Protein AF-0000000078281955 (afdb_homodimer)

Foldseek 3Di:
DPVVFKAKEKEFELPDDPVVRVVQVVVQVVVVCVVPVVQFDCWDADPVRDIHGTGGPHDYFYFYDHQVLQLVLVVVCPDPVNVPKDKDWDWPLNVVDDDVVSSVVSVVVDDSVRIGTRMMMIMDGPVVVCVSPVPTHTDD/DPQVFKAKEKEFELPDDPVVRVVQVVVQVVVVCVVPVVQFDCWDADPVRDIHGTGGPHDYFYFYDHQVLQLVLVVVCPDPVNVPKDKDWDWPLNVVDDDVVSSVVSVVVDDSVRIGTRMMMIMDGPVVVCVSPVPTHTDD

Structure (mmCIF, N/CA/C/O backbone):
data_AF-0000000078281955-model_v1
#
loop_
_entity.id
_entity.type
_entity.pdbx_description
1 polymer 'DUF2000 domain-containing protein'
#
loop_
_atom_site.group_PDB
_atom_site.id
_atom_site.type_symbol
_atom_site.label_atom_id
_atom_site.label_alt_id
_atom_site.label_comp_id
_atom_site.label_asym_id
_atom_site.label_entity_id
_atom_site.label_seq_id
_atom_site.pdbx_PDB_ins_code
_atom_site.Cartn_x
_atom_site.Cartn_y
_atom_site.Cartn_z
_atom_site.occupancy
_atom_site.B_iso_or_equiv
_atom_site.auth_seq_id
_atom_site.auth_comp_id
_atom_site.auth_asym_id
_atom_site.auth_atom_id
_atom_site.pdbx_PDB_model_num
ATOM 1 N N . MET A 1 1 ? -9.258 -2.15 16.891 1 58.22 1 MET A N 1
ATOM 2 C CA . MET A 1 1 ? -10.242 -1.913 15.844 1 58.22 1 MET A CA 1
ATOM 3 C C . MET A 1 1 ? -11.398 -2.898 15.953 1 58.22 1 MET A C 1
ATOM 5 O O . MET A 1 1 ? -11.203 -4.047 16.359 1 58.22 1 MET A O 1
ATOM 9 N N . GLN A 1 2 ? -12.664 -2.369 16.031 1 65.25 2 GLN A N 1
ATOM 10 C CA . GLN A 1 2 ? -13.852 -3.217 15.93 1 65.25 2 GLN A CA 1
ATOM 11 C C . GLN A 1 2 ? -14.297 -3.369 14.477 1 65.25 2 GLN A C 1
ATOM 13 O O . GLN A 1 2 ? -14.75 -2.406 13.859 1 65.25 2 GLN A O 1
ATOM 18 N N . ALA A 1 3 ? -14.031 -4.434 13.828 1 60.41 3 ALA A N 1
ATOM 19 C CA . ALA A 1 3 ? -14.133 -4.727 12.398 1 60.41 3 ALA A CA 1
ATOM 20 C C . ALA A 1 3 ? -15.445 -4.215 11.82 1 60.41 3 ALA A C 1
ATOM 22 O O . ALA A 1 3 ? -15.461 -3.564 10.773 1 60.41 3 ALA A O 1
ATOM 23 N N . GLN A 1 4 ? -16.5 -4.355 12.516 1 72 4 GLN A N 1
ATOM 24 C CA . GLN A 1 4 ? -17.797 -3.996 11.945 1 72 4 GLN A CA 1
ATOM 25 C C . GLN A 1 4 ? -17.984 -2.482 11.945 1 72 4 GLN A C 1
ATOM 27 O O . GLN A 1 4 ? -18.766 -1.953 11.141 1 72 4 GLN A O 1
ATOM 32 N N . ASN A 1 5 ? -17.219 -1.737 12.633 1 88.69 5 ASN A N 1
ATOM 33 C CA . ASN A 1 5 ? -17.469 -0.303 12.742 1 88.69 5 ASN A CA 1
ATOM 34 C C . ASN A 1 5 ? -16.25 0.508 12.312 1 88.69 5 ASN A C 1
ATOM 36 O O . ASN A 1 5 ? -16.188 1.719 12.531 1 88.69 5 ASN A O 1
ATOM 40 N N . ASP A 1 6 ? -15.336 -0.167 11.711 1 95.19 6 ASP A N 1
ATOM 41 C CA . ASP A 1 6 ? -14.133 0.541 11.281 1 95.19 6 ASP A CA 1
ATOM 42 C C . ASP A 1 6 ? -14.086 0.668 9.758 1 95.19 6 ASP A C 1
ATOM 44 O O . ASP A 1 6 ? -14.727 -0.105 9.047 1 95.19 6 ASP A O 1
ATOM 48 N N . LYS A 1 7 ? -13.484 1.688 9.344 1 97.62 7 LYS A N 1
ATOM 49 C CA . LYS A 1 7 ? -13.281 1.971 7.926 1 97.62 7 LYS A CA 1
ATOM 50 C C . LYS A 1 7 ? -11.844 2.402 7.648 1 97.62 7 LYS A C 1
ATOM 52 O O . LYS A 1 7 ? -11.219 3.057 8.484 1 97.62 7 LYS A O 1
ATOM 57 N N . CYS A 1 8 ? -11.312 1.981 6.539 1 98.5 8 CYS A N 1
ATOM 58 C CA . CYS A 1 8 ? -9.992 2.398 6.066 1 98.5 8 CYS A CA 1
ATOM 59 C C . CYS A 1 8 ? -10.086 3.018 4.676 1 98.5 8 CYS A C 1
ATOM 61 O O . CYS A 1 8 ? -10.75 2.471 3.789 1 98.5 8 CYS A O 1
ATOM 63 N N . VAL A 1 9 ? -9.477 4.207 4.449 1 98.88 9 VAL A N 1
ATOM 64 C CA . VAL A 1 9 ? -9.469 4.848 3.141 1 98.88 9 VAL A CA 1
ATOM 65 C C . VAL A 1 9 ? -8.078 5.406 2.844 1 98.88 9 VAL A C 1
ATOM 67 O O . VAL A 1 9 ? -7.305 5.676 3.764 1 98.88 9 VAL A O 1
ATOM 70 N N . MET A 1 10 ? -7.715 5.508 1.612 1 98.94 10 MET A N 1
ATOM 71 C CA . MET A 1 10 ? -6.578 6.305 1.16 1 98.94 10 MET A CA 1
ATOM 72 C C . MET A 1 10 ? -7.035 7.43 0.239 1 98.94 10 MET A C 1
ATOM 74 O O . MET A 1 10 ? -7.844 7.211 -0.665 1 98.94 10 MET A O 1
ATOM 78 N N . VAL A 1 11 ? -6.613 8.609 0.49 1 99 11 VAL A N 1
ATOM 79 C CA . VAL A 1 11 ? -6.844 9.766 -0.367 1 99 11 VAL A CA 1
ATOM 80 C C . VAL A 1 11 ? -5.551 10.148 -1.082 1 99 11 VAL A C 1
ATOM 82 O O . VAL A 1 11 ? -4.539 10.43 -0.437 1 99 11 VAL A O 1
ATOM 85 N N . LEU A 1 12 ? -5.582 10.172 -2.391 1 98.94 12 LEU A N 1
ATOM 86 C CA . LEU A 1 12 ? -4.387 10.445 -3.186 1 98.94 12 LEU A CA 1
ATOM 87 C C . LEU A 1 12 ? -4.559 11.719 -4.008 1 98.94 12 LEU A C 1
ATOM 89 O O . LEU A 1 12 ? -5.656 12.008 -4.488 1 98.94 12 LEU A O 1
ATOM 93 N N . ASP A 1 13 ? -3.438 12.469 -4.148 1 98.88 13 ASP A N 1
ATOM 94 C CA . ASP A 1 13 ? -3.422 13.602 -5.066 1 98.88 13 ASP A CA 1
ATOM 95 C C . ASP A 1 13 ? -3.693 13.148 -6.5 1 98.88 13 ASP A C 1
ATOM 97 O O . ASP A 1 13 ? -2.914 12.383 -7.074 1 98.88 13 ASP A O 1
ATOM 101 N N . LYS A 1 14 ? -4.703 13.641 -7.09 1 98.25 14 LYS A N 1
ATOM 102 C CA . LYS A 1 14 ? -5.199 13.203 -8.391 1 98.25 14 LYS A CA 1
ATOM 103 C C . LYS A 1 14 ? -4.211 13.539 -9.5 1 98.25 14 LYS A C 1
ATOM 105 O O . LYS A 1 14 ? -4.312 13.016 -10.609 1 98.25 14 LYS A O 1
ATOM 110 N N . ASP A 1 15 ? -3.256 14.406 -9.242 1 98.19 15 ASP A N 1
ATOM 111 C CA . ASP A 1 15 ? -2.379 14.914 -10.289 1 98.19 15 ASP A CA 1
ATOM 112 C C . ASP A 1 15 ? -1.021 14.219 -10.266 1 98.19 15 ASP A C 1
ATOM 114 O O . ASP A 1 15 ? -0.133 14.547 -11.055 1 98.19 15 ASP A O 1
ATOM 118 N N . LEU A 1 16 ? -0.846 13.297 -9.375 1 98.38 16 LEU A N 1
ATOM 119 C CA . LEU A 1 16 ? 0.427 12.586 -9.297 1 98.38 16 LEU A CA 1
ATOM 120 C C . LEU A 1 16 ? 0.666 11.75 -10.547 1 98.38 16 LEU A C 1
ATOM 122 O O . LEU A 1 16 ? -0.264 11.141 -11.078 1 98.38 16 LEU A O 1
ATOM 126 N N . PRO A 1 17 ? 2.02 11.742 -10.961 1 97.88 17 PRO A N 1
ATOM 127 C CA . PRO A 1 17 ? 2.332 10.727 -11.969 1 97.88 17 PRO A CA 1
ATOM 128 C C . PRO A 1 17 ? 2.004 9.312 -11.5 1 97.88 17 PRO A C 1
ATOM 130 O O . PRO A 1 17 ? 2.098 9.016 -10.305 1 97.88 17 PRO A O 1
ATOM 133 N N . LEU A 1 18 ? 1.684 8.461 -12.461 1 98.31 18 LEU A N 1
ATOM 134 C CA . LEU A 1 18 ? 1.179 7.113 -12.195 1 98.31 18 LEU A CA 1
ATOM 135 C C . LEU A 1 18 ? 2.102 6.363 -11.242 1 98.31 18 LEU A C 1
ATOM 137 O O . LEU A 1 18 ? 1.641 5.781 -10.258 1 98.31 18 LEU A O 1
ATOM 141 N N . GLY A 1 19 ? 3.381 6.371 -11.5 1 98.25 19 GLY A N 1
ATOM 142 C CA . GLY A 1 19 ? 4.34 5.656 -10.672 1 98.25 19 GLY A CA 1
ATOM 143 C C . GLY A 1 19 ? 4.391 6.168 -9.242 1 98.25 19 GLY A C 1
ATOM 144 O O . GLY A 1 19 ? 4.441 5.375 -8.297 1 98.25 19 GLY A O 1
ATOM 145 N N . ILE A 1 20 ? 4.398 7.496 -9.086 1 98.5 20 ILE A N 1
ATOM 146 C CA . ILE A 1 20 ? 4.445 8.109 -7.762 1 98.5 20 ILE A CA 1
ATOM 147 C C . ILE A 1 20 ? 3.143 7.82 -7.016 1 98.5 20 ILE A C 1
ATOM 149 O O . ILE A 1 20 ? 3.152 7.578 -5.805 1 98.5 20 ILE A O 1
ATOM 153 N N . LEU A 1 21 ? 2.027 7.859 -7.742 1 98.75 21 LEU A N 1
ATOM 154 C CA . LEU A 1 21 ? 0.716 7.574 -7.168 1 98.75 21 LEU A CA 1
ATOM 155 C C . LEU A 1 21 ? 0.662 6.156 -6.613 1 98.75 21 LEU A C 1
ATOM 157 O O . LEU A 1 21 ? 0.257 5.949 -5.469 1 98.75 21 LEU A O 1
ATOM 161 N N . ALA A 1 22 ? 1.096 5.168 -7.344 1 98.81 22 ALA A N 1
ATOM 162 C CA . ALA A 1 22 ? 1.122 3.777 -6.906 1 98.81 22 ALA A CA 1
ATOM 163 C C . ALA A 1 22 ? 2.09 3.586 -5.742 1 98.81 22 ALA A C 1
ATOM 165 O O . ALA A 1 22 ? 1.784 2.871 -4.781 1 98.81 22 ALA A O 1
ATOM 166 N N . ASN A 1 23 ? 3.225 4.211 -5.852 1 98.75 23 ASN A N 1
ATOM 167 C CA . ASN A 1 23 ? 4.215 4.152 -4.781 1 98.75 23 ASN A CA 1
ATOM 168 C C . ASN A 1 23 ? 3.662 4.703 -3.473 1 98.75 23 ASN A C 1
ATOM 170 O O . ASN A 1 23 ? 3.83 4.09 -2.416 1 98.75 23 ASN A O 1
ATOM 174 N N . THR A 1 24 ? 3.018 5.84 -3.574 1 98.88 24 THR A N 1
ATOM 175 C CA . THR A 1 24 ? 2.402 6.473 -2.412 1 98.88 24 THR A CA 1
ATOM 176 C C . THR A 1 24 ? 1.415 5.523 -1.739 1 98.88 24 THR A C 1
ATOM 178 O O . THR A 1 24 ? 1.475 5.316 -0.525 1 98.88 24 THR A O 1
ATOM 181 N N . ALA A 1 25 ? 0.55 4.887 -2.516 1 98.94 25 ALA A N 1
ATOM 182 C CA . ALA A 1 25 ? -0.427 3.939 -1.983 1 98.94 25 ALA A CA 1
ATOM 183 C C . ALA A 1 25 ? 0.266 2.766 -1.297 1 98.94 25 ALA A C 1
ATOM 185 O O . ALA A 1 25 ? -0.105 2.381 -0.186 1 98.94 25 ALA A O 1
ATOM 186 N N . GLY A 1 26 ? 1.247 2.227 -1.941 1 98.94 26 GLY A N 1
ATOM 187 C CA . GLY A 1 26 ? 1.974 1.095 -1.388 1 98.94 26 GLY A CA 1
ATOM 188 C C . GLY A 1 26 ? 2.678 1.418 -0.084 1 98.94 26 GLY A C 1
ATOM 189 O O . GLY A 1 26 ? 2.594 0.654 0.88 1 98.94 26 GLY A O 1
ATOM 190 N N . ILE A 1 27 ? 3.396 2.559 -0.046 1 98.94 27 ILE A N 1
ATOM 191 C CA . ILE A 1 27 ? 4.152 2.971 1.132 1 98.94 27 ILE A CA 1
ATOM 192 C C . ILE A 1 27 ? 3.199 3.201 2.303 1 98.94 27 ILE A C 1
ATOM 194 O O . ILE A 1 27 ? 3.439 2.719 3.412 1 98.94 27 ILE A O 1
ATOM 198 N N . MET A 1 28 ? 2.109 3.91 2.027 1 98.94 28 MET A N 1
ATOM 199 C CA . MET A 1 28 ? 1.131 4.129 3.088 1 98.94 28 MET A CA 1
ATOM 200 C C . MET A 1 28 ? 0.508 2.812 3.537 1 98.94 28 MET A C 1
ATOM 202 O O . MET A 1 28 ? 0.249 2.615 4.727 1 98.94 28 MET A O 1
ATOM 206 N N . GLY A 1 29 ? 0.277 1.927 2.596 1 98.94 29 GLY A N 1
ATOM 207 C CA . GLY A 1 29 ? -0.216 0.604 2.945 1 98.94 29 GLY A CA 1
ATOM 208 C C . GLY A 1 29 ? 0.688 -0.132 3.916 1 98.94 29 GLY A C 1
ATOM 209 O O . GLY A 1 29 ? 0.214 -0.72 4.891 1 98.94 29 GLY A O 1
ATOM 210 N N . ILE A 1 30 ? 1.965 -0.091 3.674 1 98.94 30 ILE A N 1
ATOM 211 C CA . ILE A 1 30 ? 2.93 -0.78 4.523 1 98.94 30 ILE A CA 1
ATOM 212 C C . ILE A 1 30 ? 2.842 -0.237 5.949 1 98.94 30 ILE A C 1
ATOM 214 O O . ILE A 1 30 ? 2.809 -1.006 6.91 1 98.94 30 ILE A O 1
ATOM 218 N N . THR A 1 31 ? 2.82 1.088 6.109 1 98.94 31 THR A N 1
ATOM 219 C CA . THR A 1 31 ? 2.691 1.68 7.434 1 98.94 31 THR A CA 1
ATOM 220 C C . THR A 1 31 ? 1.385 1.247 8.094 1 98.94 31 THR A C 1
ATOM 222 O O . THR A 1 31 ? 1.373 0.862 9.266 1 98.94 31 THR A O 1
ATOM 225 N N . LEU A 1 32 ? 0.255 1.298 7.34 1 98.88 32 LEU A N 1
ATOM 226 C CA . LEU A 1 32 ? -1.03 0.88 7.891 1 98.88 32 LEU A CA 1
ATOM 227 C C . LEU A 1 32 ? -0.982 -0.577 8.336 1 98.88 32 LEU A C 1
ATOM 229 O O . LEU A 1 32 ? -1.474 -0.917 9.414 1 98.88 32 LEU A O 1
ATOM 233 N N . GLY A 1 33 ? -0.38 -1.433 7.555 1 98.81 33 GLY A N 1
ATOM 234 C CA . GLY A 1 33 ? -0.283 -2.844 7.891 1 98.81 33 GLY A CA 1
ATOM 235 C C . GLY A 1 33 ? 0.437 -3.098 9.203 1 98.81 33 GLY A C 1
ATOM 236 O O . GLY A 1 33 ? 0.073 -4.008 9.953 1 98.81 33 GLY A O 1
ATOM 237 N N . LYS A 1 34 ? 1.469 -2.328 9.484 1 98.81 34 LYS A N 1
ATOM 238 C CA . LYS A 1 34 ? 2.172 -2.412 10.758 1 98.81 34 LYS A CA 1
ATOM 239 C C . LYS A 1 34 ? 1.245 -2.07 11.922 1 98.81 34 LYS A C 1
ATOM 241 O O . LYS A 1 34 ? 1.336 -2.672 12.992 1 98.81 34 LYS A O 1
ATOM 246 N N . HIS A 1 35 ? 0.335 -1.151 11.695 1 98.69 35 HIS A N 1
ATOM 247 C CA . HIS A 1 35 ? -0.421 -0.582 12.812 1 98.69 35 HIS A CA 1
ATOM 248 C C . HIS A 1 35 ? -1.776 -1.264 12.961 1 98.69 35 HIS A C 1
ATOM 250 O O . HIS A 1 35 ? -2.41 -1.166 14.016 1 98.69 35 HIS A O 1
ATOM 256 N N . ILE A 1 36 ? -2.229 -1.932 11.914 1 97.94 36 ILE A N 1
ATOM 257 C CA . ILE A 1 36 ? -3.502 -2.637 12 1 97.94 36 ILE A CA 1
ATOM 258 C C . ILE A 1 36 ? -3.338 -4.066 11.492 1 97.94 36 ILE A C 1
ATOM 260 O O . ILE A 1 36 ? -4.098 -4.516 10.633 1 97.94 36 ILE A O 1
ATOM 264 N N . PRO A 1 37 ? -2.383 -4.809 12.07 1 98.19 37 PRO A N 1
ATOM 265 C CA . PRO A 1 37 ? -2.096 -6.152 11.555 1 98.19 37 PRO A CA 1
ATOM 266 C C . PRO A 1 37 ? -3.27 -7.113 11.727 1 98.19 37 PRO A C 1
ATOM 268 O O . PRO A 1 37 ? -3.41 -8.062 10.953 1 98.19 37 PRO A O 1
ATOM 271 N N . GLU A 1 38 ? -4.098 -6.848 12.664 1 97.25 38 GLU A N 1
ATOM 272 C CA . GLU A 1 38 ? -5.215 -7.738 12.969 1 97.25 38 GLU A CA 1
ATOM 273 C C . GLU A 1 38 ? -6.285 -7.676 11.883 1 97.25 38 GLU A C 1
ATOM 275 O O . GLU A 1 38 ? -7.16 -8.539 11.812 1 97.25 38 GLU A O 1
ATOM 280 N N . THR A 1 39 ? -6.219 -6.688 11.07 1 97.12 39 THR A N 1
ATOM 281 C CA . THR A 1 39 ? -7.215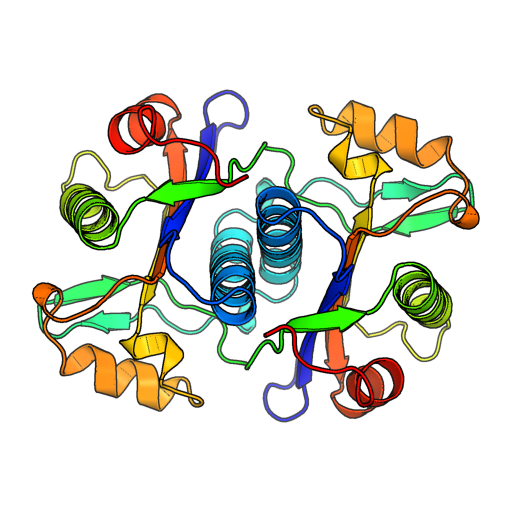 -6.535 10.016 1 97.12 39 THR A CA 1
ATOM 282 C C . THR A 1 39 ? -6.848 -7.383 8.805 1 97.12 39 THR A C 1
ATOM 284 O O . THR A 1 39 ? -7.656 -7.539 7.887 1 97.12 39 THR A O 1
ATOM 287 N N . VAL A 1 40 ? -5.656 -7.906 8.727 1 98.38 40 VAL A N 1
ATOM 288 C CA . VAL A 1 40 ? -5.246 -8.797 7.645 1 98.38 40 VAL A CA 1
ATOM 289 C C . VAL A 1 40 ? -5.742 -10.211 7.93 1 98.38 40 VAL A C 1
ATOM 291 O O . VAL A 1 40 ? -5.441 -10.781 8.984 1 98.38 40 VAL A O 1
ATOM 294 N N . GLY A 1 41 ? -6.492 -10.734 7.055 1 98.31 41 GLY A N 1
ATOM 295 C CA . GLY A 1 41 ? -7.133 -12.023 7.258 1 98.31 41 GLY A CA 1
ATOM 296 C C . GLY A 1 41 ? -6.164 -13.188 7.191 1 98.31 41 GLY A C 1
ATOM 297 O O . GLY A 1 41 ? -4.957 -12.992 7.035 1 98.31 41 GLY A O 1
ATOM 298 N N . ALA A 1 42 ? -6.668 -14.383 7.375 1 98.25 42 ALA A N 1
ATOM 299 C CA . ALA A 1 42 ? -5.883 -15.609 7.32 1 98.25 42 ALA A CA 1
ATOM 300 C C . ALA A 1 42 ? -5.328 -15.844 5.918 1 98.25 42 ALA A C 1
ATOM 302 O O . ALA A 1 42 ? -5.875 -15.336 4.938 1 98.25 42 ALA A O 1
ATOM 303 N N . ASP A 1 43 ? -4.246 -16.578 5.828 1 98.75 43 ASP A N 1
ATOM 304 C CA . ASP A 1 43 ? -3.76 -17.031 4.527 1 98.75 43 ASP A CA 1
ATOM 305 C C . ASP A 1 43 ? -4.805 -17.891 3.82 1 98.75 43 ASP A C 1
ATOM 307 O O . ASP A 1 43 ? -5.629 -18.547 4.473 1 98.75 43 ASP A O 1
ATOM 311 N N . VAL A 1 44 ? -4.727 -17.859 2.498 1 98.62 44 VAL A N 1
ATOM 312 C CA . VAL A 1 44 ? -5.766 -18.484 1.686 1 98.62 44 VAL A CA 1
ATOM 313 C C . VAL A 1 44 ? -5.148 -19.562 0.794 1 98.62 44 VAL A C 1
ATOM 315 O O . VAL A 1 44 ? -4.082 -19.359 0.212 1 98.62 44 VAL A O 1
ATOM 318 N N . LEU A 1 45 ? -5.781 -20.688 0.659 1 98.56 45 LEU A N 1
ATOM 319 C CA . LEU A 1 45 ? -5.379 -21.766 -0.248 1 98.56 45 LEU A CA 1
ATOM 320 C C . LEU A 1 45 ? -6.27 -21.781 -1.487 1 98.56 45 LEU A C 1
ATOM 3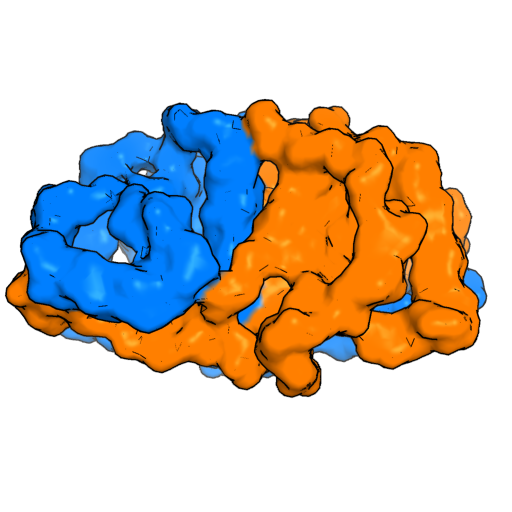22 O O . LEU A 1 45 ? -7.496 -21.75 -1.378 1 98.56 45 LEU A O 1
ATOM 326 N N . ASP A 1 46 ? -5.594 -21.797 -2.656 1 98.56 46 ASP A N 1
ATOM 327 C CA . ASP A 1 46 ? -6.406 -21.938 -3.861 1 98.56 46 ASP A CA 1
ATOM 328 C C . ASP A 1 46 ? -6.684 -23.406 -4.18 1 98.56 46 ASP A C 1
ATOM 330 O O . ASP A 1 46 ? -6.281 -24.297 -3.428 1 98.56 46 ASP A O 1
ATOM 334 N N . LYS A 1 47 ? -7.438 -23.625 -5.238 1 98.62 47 LYS A N 1
ATOM 335 C CA . LYS A 1 47 ? -7.848 -24.969 -5.594 1 98.62 47 LYS A CA 1
ATOM 336 C C . LYS A 1 47 ? -6.637 -25.859 -5.898 1 98.62 47 LYS A C 1
ATOM 338 O O . LYS A 1 47 ? -6.699 -27.078 -5.754 1 98.62 47 LYS A O 1
ATOM 343 N N . SER A 1 48 ? -5.543 -25.281 -6.383 1 98.44 48 SER A N 1
ATOM 344 C CA . SER A 1 48 ? -4.328 -26.016 -6.746 1 98.44 48 SER A CA 1
ATOM 345 C C . SER A 1 48 ? -3.463 -26.297 -5.523 1 98.44 48 SER A C 1
ATOM 347 O O . SER A 1 48 ? -2.363 -26.844 -5.648 1 98.44 48 SER A O 1
ATOM 349 N N . GLY A 1 49 ? -3.881 -25.828 -4.332 1 98 49 GLY A N 1
ATOM 350 C CA . GLY A 1 49 ? -3.127 -26.047 -3.105 1 98 49 GLY A CA 1
ATOM 351 C C . GLY A 1 49 ? -2.035 -25.016 -2.889 1 98 49 GLY A C 1
ATOM 352 O O . GLY A 1 49 ? -1.151 -25.203 -2.051 1 98 49 GLY A O 1
ATOM 353 N N . LYS A 1 50 ? -2.021 -24.016 -3.695 1 98 50 LYS A N 1
ATOM 354 C CA . LYS A 1 50 ? -1.067 -22.922 -3.504 1 98 50 LYS A CA 1
ATOM 355 C C . LYS A 1 50 ? -1.557 -21.953 -2.441 1 98 50 LYS A C 1
ATOM 357 O O . LYS A 1 50 ? -2.746 -21.625 -2.387 1 98 50 LYS A O 1
ATOM 362 N N . GLU A 1 51 ? -0.648 -21.5 -1.628 1 98.06 51 GLU A N 1
ATOM 363 C CA . GLU A 1 51 ? -0.972 -20.594 -0.525 1 98.06 51 GLU A CA 1
ATOM 364 C C . GLU A 1 51 ? -0.78 -19.141 -0.93 1 98.06 51 GLU A C 1
ATOM 366 O O . GLU A 1 51 ? 0.196 -18.797 -1.602 1 98.06 51 GLU A O 1
ATOM 371 N N . HIS A 1 52 ? -1.651 -18.281 -0.56 1 98.69 52 HIS A N 1
ATOM 372 C CA . HIS A 1 52 ? -1.626 -16.828 -0.718 1 98.69 52 HIS A CA 1
ATOM 373 C C . HIS A 1 52 ? -1.707 -16.125 0.633 1 98.69 52 HIS A C 1
ATOM 375 O O . HIS A 1 52 ? -2.609 -16.406 1.428 1 98.69 52 HIS A O 1
ATOM 381 N N . LEU A 1 53 ? -0.767 -15.25 0.934 1 98.81 53 LEU A N 1
ATOM 382 C CA . LEU A 1 53 ? -0.829 -14.5 2.188 1 98.81 53 LEU A CA 1
ATOM 383 C C . LEU A 1 53 ? -2.15 -13.758 2.311 1 98.81 53 LEU A C 1
ATOM 385 O O . LEU A 1 53 ? -2.688 -13.266 1.314 1 98.81 53 LEU A O 1
ATOM 389 N N . GLY A 1 54 ? -2.617 -13.641 3.537 1 98.81 54 GLY A N 1
ATOM 390 C CA . GLY A 1 54 ? -3.84 -12.898 3.781 1 98.81 54 GLY A CA 1
ATOM 391 C C . GLY A 1 54 ? -3.742 -11.438 3.367 1 98.81 54 GLY A C 1
ATOM 392 O O . GLY A 1 54 ? -2.652 -10.859 3.363 1 98.81 54 GLY A O 1
ATOM 393 N N . ILE A 1 55 ? -4.84 -10.867 3.035 1 98.75 55 ILE A N 1
ATOM 394 C CA . ILE A 1 55 ? -4.953 -9.438 2.756 1 98.75 55 ILE A CA 1
ATOM 395 C C . ILE A 1 55 ? -5.992 -8.812 3.686 1 98.75 55 ILE A C 1
ATOM 397 O O . ILE A 1 55 ? -6.633 -9.516 4.469 1 98.75 55 ILE A O 1
ATOM 401 N N . ILE A 1 56 ? -6.098 -7.543 3.635 1 98.31 56 ILE A N 1
ATOM 402 C CA . ILE A 1 56 ? -6.977 -6.797 4.531 1 98.31 56 ILE A CA 1
ATOM 403 C C . ILE A 1 56 ? -8.422 -7.254 4.336 1 98.31 56 ILE A C 1
ATOM 405 O O . ILE A 1 56 ? -8.867 -7.457 3.203 1 98.31 56 ILE A O 1
ATOM 409 N N . GLU A 1 57 ? -9.102 -7.371 5.438 1 97.5 57 GLU A N 1
ATOM 410 C CA . GLU A 1 57 ? -10.484 -7.844 5.43 1 97.5 57 GLU A CA 1
ATOM 411 C C . GLU A 1 57 ? -11.453 -6.715 5.098 1 97.5 57 GLU A C 1
ATOM 413 O O . GLU A 1 57 ? -12.562 -6.965 4.617 1 97.5 57 GLU A O 1
ATOM 418 N N . LEU A 1 58 ? -11.008 -5.523 5.34 1 95.12 58 LEU A N 1
ATOM 419 C CA . LEU A 1 58 ? -11.859 -4.363 5.105 1 95.12 58 LEU A CA 1
ATOM 420 C C . LEU A 1 58 ? -11.633 -3.791 3.711 1 95.12 58 LEU A C 1
ATOM 422 O O . LEU A 1 58 ? -10.492 -3.74 3.234 1 95.12 58 LEU A O 1
ATOM 426 N N . PRO A 1 59 ? -12.75 -3.316 3.127 1 96.25 59 PRO A N 1
ATOM 427 C CA . PRO A 1 59 ? -12.508 -2.535 1.91 1 96.25 59 PRO A CA 1
ATOM 428 C C . PRO A 1 59 ? -11.633 -1.312 2.156 1 96.25 59 PRO A C 1
ATOM 430 O O . PRO A 1 59 ? -11.688 -0.714 3.234 1 96.25 59 PRO A O 1
ATOM 433 N N . VAL A 1 60 ? -10.781 -0.958 1.184 1 98.06 60 VAL A N 1
ATOM 434 C CA . VAL A 1 60 ? -9.953 0.237 1.26 1 98.06 60 VAL A CA 1
ATOM 435 C C . VAL A 1 60 ? -10.203 1.124 0.044 1 98.06 60 VAL A C 1
ATOM 437 O O . VAL A 1 60 ? -9.422 1.125 -0.908 1 98.06 60 VAL A O 1
ATOM 440 N N . PRO A 1 61 ? -11.289 1.891 0.071 1 98.38 61 PRO A N 1
ATOM 441 C CA . PRO A 1 61 ? -11.5 2.803 -1.054 1 98.38 61 PRO A CA 1
ATOM 442 C C . PRO A 1 61 ? -10.312 3.725 -1.302 1 98.38 61 PRO A C 1
ATOM 444 O O . PRO A 1 61 ? -9.703 4.227 -0.351 1 98.38 61 PRO A O 1
ATOM 447 N N . ILE A 1 62 ? -9.938 3.85 -2.584 1 98.94 62 ILE A N 1
ATOM 448 C CA . ILE A 1 62 ? -8.953 4.836 -3.012 1 98.94 62 ILE A CA 1
ATOM 449 C C . ILE A 1 62 ? -9.664 6.07 -3.561 1 98.94 62 ILE A C 1
ATOM 451 O O . ILE A 1 62 ? -10.266 6.023 -4.637 1 98.94 62 ILE A O 1
ATOM 455 N N . LEU A 1 63 ? -9.555 7.129 -2.805 1 98.94 63 LEU A N 1
ATOM 456 C CA . LEU A 1 63 ? -10.211 8.383 -3.15 1 98.94 63 LEU A CA 1
ATOM 457 C C . LEU A 1 63 ? -9.219 9.375 -3.748 1 98.94 63 LEU A C 1
ATOM 459 O O . LEU A 1 63 ? -8.008 9.227 -3.562 1 98.94 63 LEU A O 1
ATOM 463 N N . LYS A 1 64 ? -9.695 10.305 -4.527 1 98.88 64 LYS A N 1
ATOM 464 C CA . LYS A 1 64 ? -8.828 11.328 -5.102 1 98.88 64 LYS A CA 1
ATOM 465 C C . LYS A 1 64 ? -9.227 12.719 -4.629 1 98.88 64 LYS A C 1
ATOM 467 O O . LYS A 1 64 ? -10.414 12.984 -4.391 1 98.88 64 LYS A O 1
ATOM 472 N N . ALA A 1 65 ? -8.359 13.547 -4.488 1 98.88 65 ALA A N 1
ATOM 473 C CA . ALA A 1 65 ? -8.516 14.961 -4.184 1 98.88 65 ALA A CA 1
ATOM 474 C C . ALA A 1 65 ? -7.344 15.773 -4.727 1 98.88 65 ALA A C 1
ATOM 476 O O . ALA A 1 65 ? -6.352 15.211 -5.195 1 98.88 65 ALA A O 1
ATOM 477 N N . ASP A 1 66 ? -7.457 17.094 -4.801 1 98.5 66 ASP A N 1
ATOM 478 C CA . ASP A 1 66 ? -6.297 17.922 -5.125 1 98.5 66 ASP A CA 1
ATOM 479 C C . ASP A 1 66 ? -5.445 18.188 -3.887 1 98.5 66 ASP A C 1
ATOM 481 O O . ASP A 1 66 ? -5.828 17.812 -2.773 1 98.5 66 ASP A O 1
ATOM 485 N N . ARG A 1 67 ? -4.344 18.797 -4.086 1 98 67 ARG A N 1
ATOM 486 C CA . ARG A 1 67 ? -3.365 19.016 -3.025 1 98 67 ARG A CA 1
ATOM 487 C C . ARG A 1 67 ? -3.951 19.859 -1.897 1 98 67 ARG A C 1
ATOM 489 O O . ARG A 1 67 ? -3.668 19.609 -0.723 1 98 67 ARG A O 1
ATOM 496 N N . GLU A 1 68 ? -4.699 20.859 -2.225 1 98.19 68 GLU A N 1
ATOM 497 C CA . GLU A 1 68 ? -5.289 21.75 -1.227 1 98.19 68 GLU A CA 1
ATOM 498 C C . GLU A 1 68 ? -6.246 20.984 -0.313 1 98.19 68 GLU A C 1
ATOM 500 O O . GLU A 1 68 ? -6.223 21.172 0.906 1 98.19 68 GLU A O 1
ATOM 505 N N . LYS A 1 69 ? -7.078 20.203 -0.923 1 98.75 69 LYS A N 1
ATOM 506 C CA . LYS A 1 69 ? -8.047 19.422 -0.15 1 98.75 69 LYS A CA 1
ATOM 507 C C . LYS A 1 69 ? -7.344 18.422 0.75 1 98.75 69 LYS A C 1
ATOM 509 O O . LYS A 1 69 ? -7.758 18.203 1.891 1 98.75 69 LYS A O 1
ATOM 514 N N . ILE A 1 70 ? -6.309 17.703 0.3 1 98.88 70 ILE A N 1
ATOM 515 C CA . ILE A 1 70 ? -5.559 16.75 1.117 1 98.88 70 ILE A CA 1
ATOM 516 C C . ILE A 1 70 ? -4.945 17.484 2.314 1 98.88 70 ILE A C 1
ATOM 518 O O . ILE A 1 70 ? -4.984 16.969 3.439 1 98.88 70 ILE A O 1
ATOM 522 N N . ARG A 1 71 ? -4.398 18.672 2.092 1 98.38 71 ARG A N 1
ATOM 523 C CA . ARG A 1 71 ? -3.846 19.469 3.182 1 98.38 71 ARG A CA 1
ATOM 524 C C . ARG A 1 71 ? -4.918 19.812 4.211 1 98.38 71 ARG A C 1
ATOM 526 O O . ARG A 1 71 ? -4.68 19.719 5.418 1 98.38 71 ARG A O 1
ATOM 533 N N . GLU A 1 72 ? -6.027 20.203 3.732 1 98.5 72 GLU A N 1
ATOM 534 C CA . GLU A 1 72 ? -7.141 20.516 4.621 1 98.5 72 GLU A CA 1
ATOM 535 C C . GLU A 1 72 ? -7.504 19.328 5.504 1 98.5 72 GLU A C 1
ATOM 537 O O . GLU A 1 72 ? -7.719 19.484 6.707 1 98.5 72 GLU A O 1
ATOM 542 N N . ILE A 1 73 ? -7.625 18.188 4.898 1 98.81 73 ILE A N 1
ATOM 543 C CA . ILE A 1 73 ? -7.949 16.969 5.633 1 98.81 73 ILE A CA 1
ATOM 544 C C . ILE A 1 73 ? -6.875 16.688 6.684 1 98.81 73 ILE A C 1
ATOM 546 O O . ILE A 1 73 ? -7.191 16.406 7.84 1 98.81 73 ILE A O 1
ATOM 550 N N . ARG A 1 74 ? -5.578 16.781 6.266 1 98.56 74 ARG A N 1
ATOM 551 C CA . ARG A 1 74 ? -4.492 16.516 7.207 1 98.56 74 ARG A CA 1
ATOM 552 C C . ARG A 1 74 ? -4.543 17.484 8.383 1 98.56 74 ARG A C 1
ATOM 554 O O . ARG A 1 74 ? -4.32 17.078 9.531 1 98.56 74 ARG A O 1
ATOM 561 N N . GLU A 1 75 ? -4.812 18.734 8.164 1 97.19 75 GLU A N 1
ATOM 562 C CA . GLU A 1 75 ? -4.934 19.734 9.227 1 97.19 75 GLU A CA 1
ATOM 563 C C . GLU A 1 75 ? -6.039 19.359 10.211 1 97.19 75 GLU A C 1
ATOM 565 O O . GLU A 1 75 ? -5.855 19.453 11.422 1 97.19 75 GLU A O 1
ATOM 570 N N . GLN A 1 76 ? -7.145 18.922 9.672 1 98.19 76 GLN A N 1
ATOM 571 C CA . GLN A 1 76 ? -8.25 18.5 10.523 1 98.19 76 GLN A CA 1
ATOM 572 C C . GLN A 1 76 ? -7.859 17.312 11.391 1 98.19 76 GLN A C 1
ATOM 574 O O . GLN A 1 76 ? -8.281 17.203 12.547 1 98.19 76 GLN A O 1
ATOM 579 N N . LEU A 1 77 ? -7.047 16.453 10.891 1 98.62 77 LEU A N 1
ATOM 580 C CA . LEU A 1 77 ? -6.699 15.188 11.539 1 98.62 77 LEU A CA 1
ATOM 581 C C . LEU A 1 77 ? -5.82 15.43 12.758 1 98.62 77 LEU A C 1
ATOM 583 O O . LEU A 1 77 ? -5.641 14.531 13.586 1 98.62 77 LEU A O 1
ATOM 587 N N . PHE A 1 78 ? -5.238 16.688 12.906 1 97.06 78 PHE A N 1
ATOM 588 C CA . PHE A 1 78 ? -4.457 17.016 14.094 1 97.06 78 PHE A CA 1
ATOM 589 C C . PHE A 1 78 ? -5.371 17.391 15.258 1 97.06 78 PHE A C 1
ATOM 591 O O . PHE A 1 78 ? -4.918 17.5 16.391 1 97.06 78 PHE A O 1
ATOM 598 N N . GLN A 1 79 ? -6.656 17.562 15.008 1 97.69 79 GLN A N 1
ATOM 599 C CA . GLN A 1 79 ? -7.594 17.953 16.047 1 97.69 79 GLN A CA 1
ATOM 600 C C . GLN A 1 79 ? -7.875 16.797 17 1 97.69 79 GLN A C 1
ATOM 602 O O . GLN A 1 79 ? -7.895 15.633 16.578 1 97.69 79 GLN A O 1
ATOM 607 N N . PRO A 1 80 ? -8.258 17.062 18.219 1 97.69 80 PRO A N 1
ATOM 608 C CA . PRO A 1 80 ? -8.453 16.031 19.25 1 97.69 80 PRO A CA 1
ATOM 609 C C . PRO A 1 80 ? -9.555 15.047 18.891 1 97.69 80 PRO A C 1
ATOM 611 O O . PRO A 1 80 ? -9.469 13.867 19.25 1 97.69 80 PRO A O 1
ATOM 614 N N . GLU A 1 81 ? -10.547 15.516 18.203 1 97.62 81 GLU A N 1
ATOM 615 C CA . GLU A 1 81 ? -11.688 14.672 17.859 1 97.62 81 GLU A CA 1
ATOM 616 C C . GLU A 1 81 ? -11.25 13.477 17 1 97.62 81 GLU A C 1
ATOM 618 O O . GLU A 1 81 ? -11.906 12.438 17 1 97.62 81 GLU A O 1
ATOM 623 N N . PHE A 1 82 ? -10.125 13.594 16.359 1 98.25 82 PHE A N 1
ATOM 624 C CA . PHE A 1 82 ? -9.68 12.555 15.445 1 98.25 82 PHE A CA 1
ATOM 625 C C . PHE A 1 82 ? -8.477 11.812 16 1 98.25 82 PHE A C 1
ATOM 627 O O . PHE A 1 82 ? -7.812 11.062 15.289 1 98.25 82 PHE A O 1
ATOM 634 N N . ALA A 1 83 ? -8.164 11.93 17.281 1 97.19 83 ALA A N 1
ATOM 635 C CA . ALA A 1 83 ? -6.938 11.445 17.906 1 97.19 83 ALA A CA 1
ATOM 636 C C . ALA A 1 83 ? -6.875 9.922 17.891 1 97.19 83 ALA A C 1
ATOM 638 O O . ALA A 1 83 ? -5.789 9.336 17.906 1 97.19 83 ALA A O 1
ATOM 639 N N . ASP A 1 84 ? -8.031 9.258 17.781 1 97.12 84 ASP A N 1
ATOM 640 C CA . ASP A 1 84 ? -8.062 7.801 17.859 1 97.12 84 ASP A CA 1
ATOM 641 C C . ASP A 1 84 ? -7.895 7.172 16.484 1 97.12 84 ASP A C 1
ATOM 643 O O . ASP A 1 84 ? -7.773 5.949 16.359 1 97.12 84 ASP A O 1
ATOM 647 N N . LEU A 1 85 ? -7.906 7.961 15.43 1 98.5 85 LEU A N 1
ATOM 648 C CA . LEU A 1 85 ? -7.699 7.441 14.078 1 98.5 85 LEU A CA 1
ATOM 649 C C . LEU A 1 85 ? -6.227 7.133 13.836 1 98.5 85 LEU A C 1
ATOM 651 O O . LEU A 1 85 ? -5.348 7.832 14.344 1 98.5 85 LEU A O 1
ATOM 655 N N . ILE A 1 86 ? -5.977 6.082 13.125 1 98.75 86 ILE A N 1
ATOM 656 C CA . ILE A 1 86 ? -4.645 5.824 12.586 1 98.75 86 ILE A CA 1
ATOM 657 C C . ILE A 1 86 ? -4.457 6.594 11.281 1 98.75 86 ILE A C 1
ATOM 659 O O . ILE A 1 86 ? -5.227 6.418 10.336 1 98.75 86 ILE A O 1
ATOM 663 N N . VAL A 1 87 ? -3.461 7.461 11.281 1 98.88 87 VAL A N 1
ATOM 664 C CA . VAL A 1 87 ? -3.25 8.344 10.141 1 98.88 87 VAL A CA 1
ATOM 665 C C . VAL A 1 87 ? -1.824 8.18 9.617 1 98.88 87 VAL A C 1
ATOM 667 O O . VAL A 1 87 ? -0.861 8.289 10.375 1 98.88 87 VAL A O 1
ATOM 670 N N . VAL A 1 88 ? -1.676 7.91 8.352 1 98.94 88 VAL A N 1
ATOM 671 C CA . VAL A 1 88 ? -0.377 7.91 7.688 1 98.94 88 VAL A CA 1
ATOM 672 C C . VAL A 1 88 ? -0.403 8.875 6.504 1 98.94 88 VAL A C 1
ATOM 674 O O . VAL A 1 88 ? -1.401 8.961 5.785 1 98.94 88 VAL A O 1
ATOM 677 N N . ASP A 1 89 ? 0.574 9.656 6.379 1 98.88 89 ASP A N 1
ATOM 678 C CA . ASP A 1 89 ? 0.71 10.547 5.23 1 98.88 89 ASP A CA 1
ATOM 679 C C . ASP A 1 89 ? 2.043 10.328 4.52 1 98.88 89 ASP A C 1
ATOM 681 O O . ASP A 1 89 ? 2.982 9.781 5.102 1 98.88 89 ASP A O 1
ATOM 685 N N . PHE A 1 90 ? 2.109 10.609 3.297 1 98.88 90 PHE A N 1
ATOM 686 C CA . PHE A 1 90 ? 3.307 10.633 2.465 1 98.88 90 PHE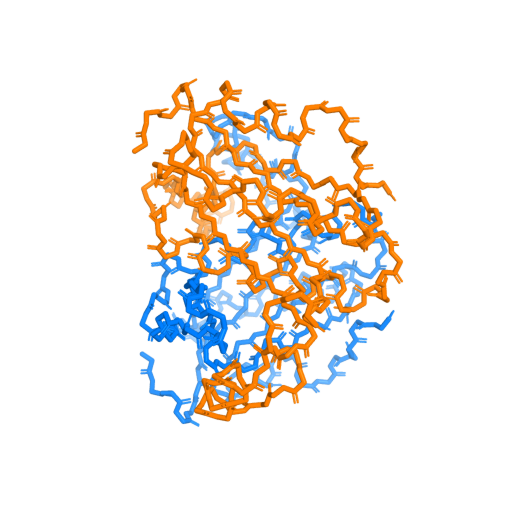 A CA 1
ATOM 687 C C . PHE A 1 90 ? 3.416 11.953 1.712 1 98.88 90 PHE A C 1
ATOM 689 O O . PHE A 1 90 ? 2.461 12.383 1.065 1 98.88 90 PHE A O 1
ATOM 696 N N . SER A 1 91 ? 4.539 12.594 1.877 1 98.75 91 SER A N 1
ATOM 697 C CA . SER A 1 91 ? 4.707 13.938 1.34 1 98.75 91 SER A CA 1
ATOM 698 C C . SER A 1 91 ? 5.93 14.016 0.432 1 98.75 91 SER A C 1
ATOM 700 O O . SER A 1 91 ? 6.715 13.07 0.348 1 98.75 91 SER A O 1
ATOM 702 N N . ASP A 1 92 ? 6.062 15.203 -0.243 1 98.5 92 ASP A N 1
ATOM 703 C CA . ASP A 1 92 ? 7.211 15.492 -1.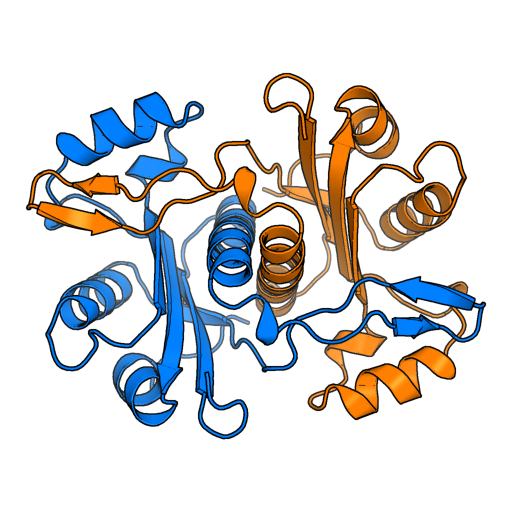098 1 98.5 92 ASP A CA 1
ATOM 704 C C . ASP A 1 92 ? 8.516 15.406 -0.31 1 98.5 92 ASP A C 1
ATOM 706 O O . ASP A 1 92 ? 9.555 15.023 -0.856 1 98.5 92 ASP A O 1
ATOM 710 N N . VAL A 1 93 ? 8.516 15.695 1.026 1 98.44 93 VAL A N 1
ATOM 711 C CA . VAL A 1 93 ? 9.703 15.648 1.875 1 98.44 93 VAL A CA 1
ATOM 712 C C . VAL A 1 93 ? 10.211 14.211 1.978 1 98.44 93 VAL A C 1
ATOM 714 O O . VAL A 1 93 ? 11.391 13.945 1.747 1 98.44 93 VAL A O 1
ATOM 717 N N . ALA A 1 94 ? 9.328 13.242 2.324 1 97.69 94 ALA A N 1
ATOM 718 C CA . ALA A 1 94 ? 9.688 11.828 2.406 1 97.69 94 ALA A CA 1
ATOM 719 C C . ALA A 1 94 ? 10.109 11.289 1.043 1 97.69 94 ALA A C 1
ATOM 721 O O . ALA A 1 94 ? 11.133 10.609 0.93 1 97.69 94 ALA A O 1
ATOM 722 N N . GLN A 1 95 ? 9.398 11.609 0.001 1 97 95 GLN A N 1
ATOM 723 C CA . GLN A 1 95 ? 9.609 11.102 -1.351 1 97 95 GLN A CA 1
ATOM 724 C C . GLN A 1 95 ? 10.984 11.516 -1.879 1 97 95 GLN A C 1
ATOM 726 O O . GLN A 1 95 ? 11.602 10.781 -2.652 1 97 95 GLN A O 1
ATOM 731 N N . SER A 1 96 ? 11.438 12.625 -1.492 1 95.81 96 SER A N 1
ATOM 732 C CA . SER A 1 96 ? 12.68 13.164 -2.037 1 95.81 96 SER A CA 1
ATOM 733 C C . SER A 1 96 ? 13.898 12.578 -1.332 1 95.81 96 SER A C 1
ATOM 735 O O . SER A 1 96 ? 15.031 12.93 -1.648 1 95.81 96 SER A O 1
ATOM 737 N N . CYS A 1 97 ? 13.719 11.695 -0.389 1 94.56 97 CYS A N 1
ATOM 738 C CA . CYS A 1 97 ? 14.812 11.117 0.388 1 94.56 97 CYS A CA 1
ATOM 739 C C . CYS A 1 97 ? 14.961 9.633 0.102 1 94.56 97 CYS A C 1
ATOM 741 O O . CYS A 1 97 ? 13.969 8.906 0.034 1 94.56 97 CYS A O 1
ATOM 743 N N . ASN A 1 98 ? 16.188 9.156 0.089 1 88.12 98 ASN A N 1
ATOM 744 C CA . ASN A 1 98 ? 16.484 7.746 -0.139 1 88.12 98 ASN A CA 1
ATOM 745 C C . ASN A 1 98 ? 16.906 7.043 1.146 1 88.12 98 ASN A C 1
ATOM 747 O O . ASN A 1 98 ? 16.906 5.816 1.218 1 88.12 98 ASN A O 1
ATOM 751 N N . VAL A 1 99 ? 17.391 7.836 2.037 1 94.75 99 VAL A N 1
ATOM 752 C CA . VAL A 1 99 ? 17.844 7.352 3.34 1 94.75 99 VAL A CA 1
ATOM 753 C C . VAL A 1 99 ? 16.906 7.871 4.43 1 94.75 99 VAL A C 1
ATOM 755 O O . VAL A 1 99 ? 16.625 9.07 4.496 1 94.75 99 VAL A O 1
ATOM 758 N N . TYR A 1 100 ? 16.5 6.996 5.301 1 97.31 100 TYR A N 1
ATOM 759 C CA . TYR A 1 100 ? 15.461 7.348 6.273 1 97.31 100 TYR A CA 1
ATOM 760 C C . TYR A 1 100 ? 15.953 8.438 7.223 1 97.31 100 TYR A C 1
ATOM 762 O O . TYR A 1 100 ? 15.195 9.336 7.594 1 97.31 100 TYR A O 1
ATOM 770 N N . GLU A 1 101 ? 17.219 8.359 7.602 1 97.5 101 GLU A N 1
ATOM 771 C CA . GLU A 1 101 ? 17.781 9.375 8.484 1 97.5 101 GLU A CA 1
ATOM 772 C C . GLU A 1 101 ? 17.734 10.758 7.844 1 97.5 101 GLU A C 1
ATOM 774 O O . GLU A 1 101 ? 17.531 11.766 8.531 1 97.5 101 GLU A O 1
ATOM 779 N N . GLU A 1 102 ? 17.969 10.766 6.535 1 97.81 102 GLU A N 1
ATOM 780 C CA . GLU A 1 102 ? 17.859 12.031 5.816 1 97.81 102 GLU A CA 1
ATOM 781 C C . GLU A 1 102 ? 16.422 12.562 5.867 1 97.81 102 GLU A C 1
ATOM 783 O O . GLU A 1 102 ? 16.203 13.773 5.988 1 97.81 102 GLU A O 1
ATOM 788 N N . TYR A 1 103 ? 15.445 11.703 5.742 1 98.31 103 TYR A N 1
ATOM 789 C CA . TYR A 1 103 ? 14.047 12.078 5.844 1 98.31 103 TYR A CA 1
ATOM 790 C C . TYR A 1 103 ? 13.742 12.703 7.203 1 98.31 103 TYR A C 1
ATOM 792 O O . TYR A 1 103 ? 13.133 13.773 7.281 1 98.31 103 TYR A O 1
ATOM 800 N N . ILE A 1 104 ? 14.164 12.102 8.305 1 98.5 104 ILE A N 1
ATOM 801 C CA . ILE A 1 104 ? 13.945 12.594 9.656 1 98.5 104 ILE A CA 1
ATOM 802 C C . ILE A 1 104 ? 14.516 14 9.789 1 98.5 104 ILE A C 1
ATOM 804 O O . ILE A 1 104 ? 13.836 14.914 10.266 1 98.5 104 ILE A O 1
ATOM 808 N N . LYS A 1 105 ? 15.734 14.188 9.328 1 98.38 105 LYS A N 1
ATOM 809 C CA . LYS A 1 105 ? 16.422 15.469 9.461 1 98.38 105 LYS A CA 1
ATOM 810 C C . LYS A 1 105 ? 15.742 16.547 8.617 1 98.38 105 LYS A C 1
ATOM 812 O O . LYS A 1 105 ? 15.555 17.672 9.07 1 98.38 105 LYS A O 1
ATOM 817 N N . LYS A 1 106 ? 15.453 16.156 7.387 1 98.56 106 LYS A N 1
ATOM 818 C CA . LYS A 1 106 ? 14.82 17.125 6.488 1 98.56 106 LYS A CA 1
ATOM 819 C C . LYS A 1 106 ? 13.445 17.531 7.004 1 98.56 106 LYS A C 1
ATOM 821 O O . LYS A 1 106 ? 13.102 18.719 7 1 98.56 106 LYS A O 1
ATOM 826 N N . ALA A 1 107 ? 12.609 16.578 7.441 1 98.62 107 ALA A N 1
ATOM 827 C CA . ALA A 1 107 ? 11.281 16.859 7.977 1 98.62 107 ALA A CA 1
ATOM 828 C C . ALA A 1 107 ? 11.367 17.844 9.141 1 98.62 107 ALA A C 1
ATOM 830 O O . ALA A 1 107 ? 10.539 18.75 9.258 1 98.62 107 ALA A O 1
ATOM 831 N N . ALA A 1 108 ? 12.352 17.703 10.008 1 98.5 108 ALA A N 1
ATOM 832 C CA . ALA A 1 108 ? 12.523 18.531 11.195 1 98.5 108 ALA A CA 1
ATOM 833 C C . ALA A 1 108 ? 12.797 19.984 10.82 1 98.5 108 ALA A C 1
ATOM 835 O O . ALA A 1 108 ? 12.695 20.891 11.656 1 98.5 108 ALA A O 1
ATOM 836 N N . ARG A 1 109 ? 13.117 20.219 9.555 1 98.5 109 ARG A N 1
ATOM 837 C CA . ARG A 1 109 ? 13.5 21.547 9.102 1 98.5 109 ARG A CA 1
ATOM 838 C C . ARG A 1 109 ? 12.422 22.156 8.219 1 98.5 109 ARG A C 1
ATOM 840 O O . ARG A 1 109 ? 12.555 23.297 7.754 1 98.5 109 ARG A O 1
ATOM 847 N N . VAL A 1 110 ? 11.375 21.453 7.953 1 98.5 110 VAL A N 1
ATOM 848 C CA . VAL A 1 110 ? 10.32 21.922 7.059 1 98.5 110 VAL A CA 1
ATOM 849 C C . VAL A 1 110 ? 9.031 22.125 7.852 1 98.5 110 VAL A C 1
ATOM 851 O O . VAL A 1 110 ? 8.57 21.219 8.555 1 98.5 110 VAL A O 1
ATOM 854 N N . GLU A 1 111 ? 8.484 23.344 7.742 1 98.25 111 GLU A N 1
ATOM 855 C CA . GLU A 1 111 ? 7.191 23.609 8.367 1 98.25 111 GLU A CA 1
ATOM 856 C C . GLU A 1 111 ? 6.094 22.766 7.727 1 98.25 111 GLU A C 1
ATOM 858 O O . GLU A 1 111 ? 6.078 22.578 6.512 1 98.25 111 GLU A O 1
ATOM 863 N N . GLU A 1 112 ? 5.164 22.281 8.531 1 97.5 112 GLU A N 1
ATOM 864 C CA . GLU A 1 112 ? 4.086 21.438 8.031 1 97.5 112 GLU A CA 1
ATOM 865 C C . GLU A 1 112 ? 3.381 22.078 6.844 1 97.5 112 GLU A C 1
ATOM 867 O O . GLU A 1 112 ? 3.09 21.406 5.852 1 97.5 112 GLU A O 1
ATOM 872 N N . LYS A 1 113 ? 3.117 23.391 6.906 1 96.12 113 LYS A N 1
ATOM 873 C CA . LYS A 1 113 ? 2.377 24.094 5.871 1 96.12 113 LYS A CA 1
ATOM 874 C C . LYS A 1 113 ? 3.158 24.141 4.559 1 96.12 113 LYS A C 1
ATOM 876 O O . LYS A 1 113 ? 2.602 24.438 3.506 1 96.12 113 LYS A O 1
ATOM 881 N N . GLU A 1 114 ? 4.426 23.922 4.613 1 97.31 114 GLU A N 1
ATOM 882 C CA . GLU A 1 114 ? 5.285 23.938 3.432 1 97.31 114 GLU A CA 1
ATOM 883 C C . GLU A 1 114 ? 5.371 22.562 2.783 1 97.31 114 GLU A C 1
ATOM 885 O O . GLU A 1 114 ? 5.859 22.422 1.661 1 97.31 114 GLU A O 1
ATOM 890 N N . MET A 1 115 ? 4.938 21.516 3.479 1 97.81 115 MET A N 1
ATOM 891 C CA . MET A 1 115 ? 4.926 20.172 2.924 1 97.81 115 MET A CA 1
ATOM 892 C C . MET A 1 115 ? 3.793 20 1.917 1 97.81 115 MET A C 1
ATOM 894 O O . MET A 1 115 ? 2.695 20.531 2.119 1 97.81 115 MET A O 1
ATOM 898 N N . THR A 1 116 ? 4.094 19.344 0.878 1 98.38 116 THR A N 1
ATOM 899 C CA . THR A 1 116 ? 3.07 18.922 -0.071 1 98.38 116 THR A CA 1
ATOM 900 C C . THR A 1 116 ? 2.75 17.438 0.102 1 98.38 116 THR A C 1
ATOM 902 O O . THR A 1 116 ? 3.598 16.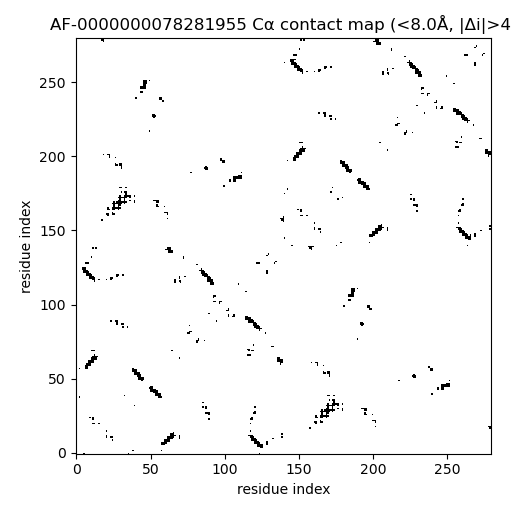578 -0.153 1 98.38 116 THR A O 1
ATOM 905 N N . TYR A 1 117 ? 1.518 17.172 0.5 1 98.81 117 TYR A N 1
ATOM 906 C CA . TYR A 1 117 ? 1.112 15.781 0.699 1 98.81 117 TYR A CA 1
ATOM 907 C C . TYR A 1 117 ? 0.714 15.133 -0.622 1 98.81 117 TYR A C 1
ATOM 909 O O . TYR A 1 117 ? -0.1 15.68 -1.368 1 98.81 117 TYR A O 1
ATOM 917 N N . PHE A 1 118 ? 1.291 13.961 -0.874 1 98.88 118 PHE A N 1
ATOM 918 C CA . PHE A 1 118 ? 0.915 13.148 -2.023 1 98.88 118 PHE A CA 1
ATOM 919 C C . PHE A 1 118 ? -0.307 12.289 -1.707 1 98.88 118 PHE A C 1
ATOM 921 O O . PHE A 1 118 ? -1.092 11.969 -2.6 1 98.88 118 PHE A O 1
ATOM 928 N N . GLY A 1 119 ? -0.452 11.922 -0.47 1 98.94 119 GLY A N 1
ATOM 929 C CA . GLY A 1 119 ? -1.584 11.117 -0.034 1 98.94 119 GLY A CA 1
ATOM 930 C C . GLY A 1 119 ? -1.673 10.984 1.475 1 98.94 119 GLY A C 1
ATOM 931 O O . GLY A 1 119 ? -0.726 11.32 2.189 1 98.94 119 GLY A O 1
ATOM 932 N N . ILE A 1 120 ? -2.83 10.555 1.93 1 98.94 120 ILE A N 1
ATOM 933 C CA . ILE A 1 120 ? -3.098 10.281 3.338 1 98.94 120 ILE A CA 1
ATOM 934 C C . ILE A 1 120 ? -3.943 9.023 3.469 1 98.94 120 ILE A C 1
ATOM 936 O O . ILE A 1 120 ? -4.93 8.852 2.748 1 98.94 120 ILE A O 1
ATOM 940 N N . GLY A 1 121 ? -3.518 8.07 4.289 1 98.94 121 GLY A N 1
ATOM 941 C CA . GLY A 1 121 ? -4.309 6.93 4.719 1 98.94 121 GLY A CA 1
ATOM 942 C C . GLY A 1 121 ? -4.941 7.121 6.086 1 98.94 121 GLY A C 1
ATOM 943 O O . GLY A 1 121 ? -4.297 7.621 7.008 1 98.94 121 GLY A O 1
ATOM 944 N N . ILE A 1 122 ? -6.164 6.773 6.219 1 98.94 122 ILE A N 1
ATOM 945 C CA . ILE A 1 122 ? -6.906 6.957 7.461 1 98.94 122 ILE A CA 1
ATOM 946 C C . ILE A 1 122 ? -7.668 5.68 7.801 1 98.94 122 ILE A C 1
ATOM 948 O O . ILE A 1 122 ? -8.406 5.148 6.969 1 98.94 122 ILE A O 1
ATOM 952 N N . CYS A 1 123 ? -7.508 5.188 9.008 1 98.75 123 CYS A N 1
ATOM 953 C CA . CYS A 1 123 ? -8.242 4.023 9.492 1 98.75 123 CYS A CA 1
ATOM 954 C C . CYS A 1 123 ? -8.789 4.262 10.898 1 98.75 123 CYS A C 1
ATOM 956 O O . CYS A 1 123 ? -8.078 4.785 11.758 1 98.75 123 CYS A O 1
ATOM 958 N N . GLY A 1 124 ? -10 3.855 11.148 1 98.25 124 GLY A N 1
ATOM 959 C CA . GLY A 1 124 ? -10.648 3.969 12.445 1 98.25 124 GLY A CA 1
ATOM 960 C C . GLY A 1 124 ? -12.156 4.023 12.359 1 98.25 124 GLY A C 1
ATOM 961 O O . GLY A 1 124 ? -12.758 3.432 11.461 1 98.25 124 GLY A O 1
ATOM 962 N N . ALA A 1 125 ? -12.773 4.66 13.32 1 97.69 125 ALA A N 1
ATOM 963 C CA . ALA A 1 125 ? -14.234 4.719 13.391 1 97.69 125 ALA A CA 1
ATOM 964 C C . ALA A 1 125 ? -14.828 5.258 12.094 1 97.69 125 ALA A C 1
ATOM 966 O O . ALA A 1 125 ? -14.477 6.355 11.648 1 97.69 125 ALA A O 1
ATOM 967 N N . LYS A 1 126 ? -15.773 4.523 11.547 1 97.81 126 LYS A N 1
ATOM 968 C CA . LYS A 1 126 ? -16.375 4.801 10.25 1 97.81 126 LYS A CA 1
ATOM 969 C C . LYS A 1 126 ? -16.984 6.203 10.211 1 97.81 126 LYS A C 1
ATOM 971 O O . LYS A 1 126 ? -16.812 6.926 9.227 1 97.81 126 LYS A O 1
ATOM 976 N N . LYS A 1 127 ? -17.641 6.539 11.211 1 97.56 127 LYS A N 1
ATOM 977 C CA . LYS A 1 127 ? -18.297 7.844 11.273 1 97.56 127 LYS A CA 1
ATOM 978 C C . LYS A 1 127 ? -17.281 8.977 11.109 1 97.56 127 LYS A C 1
ATOM 980 O O . LYS A 1 127 ? -17.516 9.922 10.359 1 97.56 127 LYS A O 1
ATOM 985 N N . LEU A 1 128 ? -16.156 8.875 11.773 1 98.38 128 LEU A N 1
ATOM 986 C CA . LEU A 1 128 ? -15.133 9.914 11.734 1 98.38 128 LEU A CA 1
ATOM 987 C C . LEU A 1 128 ? -14.438 9.93 10.375 1 98.38 128 LEU A C 1
ATOM 989 O O . LEU A 1 128 ? -14.172 11 9.82 1 98.38 128 LEU A O 1
ATOM 993 N N . VAL A 1 129 ? -14.117 8.773 9.836 1 98.75 129 VAL A N 1
ATOM 994 C CA . VAL A 1 129 ? -13.477 8.68 8.523 1 98.75 129 VAL A CA 1
ATOM 995 C C . VAL A 1 129 ? -14.391 9.297 7.469 1 98.75 129 VAL A C 1
ATOM 997 O O . VAL A 1 129 ? -13.938 10.094 6.641 1 98.75 129 VAL A O 1
ATOM 1000 N N . ASN A 1 130 ? -15.688 8.992 7.562 1 98.44 130 ASN A N 1
ATOM 1001 C CA . ASN A 1 130 ? -16.641 9.516 6.594 1 98.44 130 ASN A CA 1
ATOM 1002 C C . ASN A 1 130 ? -16.812 11.023 6.719 1 98.44 130 ASN A C 1
ATOM 1004 O O . ASN A 1 130 ? -17.031 11.719 5.723 1 98.44 130 ASN A O 1
ATOM 1008 N N . LYS A 1 131 ? -16.781 11.484 7.926 1 98.5 131 LYS A N 1
ATOM 1009 C CA . LYS A 1 131 ? -16.875 12.922 8.148 1 98.5 131 LYS A CA 1
ATOM 1010 C C . LYS A 1 131 ? -15.797 13.672 7.359 1 98.5 131 LYS A C 1
ATOM 1012 O O . LYS A 1 131 ? -16.031 14.766 6.852 1 98.5 131 LYS A O 1
ATOM 1017 N N . LEU A 1 132 ? -14.625 13.078 7.219 1 98.69 132 LEU A N 1
ATOM 1018 C CA . LEU A 1 132 ? -13.477 13.727 6.598 1 98.69 132 LEU A CA 1
ATOM 1019 C C . LEU A 1 132 ? -13.445 13.461 5.098 1 98.69 132 LEU A C 1
ATOM 1021 O O . LEU A 1 132 ? -12.961 14.289 4.324 1 98.69 132 LEU A O 1
ATOM 1025 N N . THR A 1 133 ? -13.977 12.281 4.668 1 98.75 133 THR A N 1
ATOM 1026 C CA . THR A 1 133 ? -13.625 11.844 3.318 1 98.75 133 THR A CA 1
ATOM 1027 C C . THR A 1 133 ? -14.875 11.438 2.541 1 98.75 133 THR A C 1
ATOM 1029 O O . THR A 1 133 ? -14.797 11.102 1.358 1 98.75 133 THR A O 1
ATOM 1032 N N . GLY A 1 134 ? -16.031 11.422 3.168 1 98.38 134 GLY A N 1
ATOM 1033 C CA . GLY A 1 134 ? -17.25 10.875 2.6 1 98.38 134 GLY A CA 1
ATOM 1034 C C . GLY A 1 134 ? -17.672 11.555 1.312 1 98.38 134 GLY A C 1
ATOM 1035 O O . GLY A 1 134 ? -18.375 10.969 0.489 1 98.38 134 GLY A O 1
ATOM 1036 N N . SER A 1 135 ? -17.297 12.789 1.05 1 98.31 135 SER A N 1
ATOM 1037 C CA . SER A 1 135 ? -17.719 13.547 -0.121 1 98.31 135 SER A CA 1
ATOM 1038 C C . SER A 1 135 ? -16.719 13.398 -1.269 1 98.31 135 SER A C 1
ATOM 1040 O O . SER A 1 135 ? -16.969 13.875 -2.377 1 98.31 135 SER A O 1
ATOM 1042 N N . LEU A 1 136 ? -15.594 12.797 -1.055 1 98.81 136 LEU A N 1
ATOM 1043 C CA . LEU A 1 136 ? -14.547 12.719 -2.064 1 98.81 136 LEU A CA 1
ATOM 1044 C C . LEU A 1 136 ? -14.852 11.625 -3.08 1 98.81 136 LEU A C 1
ATOM 1046 O O . LEU A 1 136 ? -15.352 10.555 -2.719 1 98.81 136 LEU A O 1
ATOM 1050 N N . PRO A 1 137 ? -14.531 11.867 -4.336 1 98.75 137 PRO A N 1
ATOM 1051 C CA . PRO A 1 137 ? -14.766 10.867 -5.375 1 98.75 137 PRO A CA 1
ATOM 1052 C C . PRO A 1 137 ? -13.727 9.75 -5.363 1 98.75 137 PRO A C 1
ATOM 1054 O O . PRO A 1 137 ? -12.578 9.977 -4.965 1 98.75 137 PRO A O 1
ATOM 1057 N N . LEU A 1 138 ? -14.102 8.594 -5.855 1 98.62 138 LEU A N 1
ATOM 1058 C CA . LEU A 1 138 ? -13.18 7.477 -6.043 1 98.62 138 LEU A CA 1
ATOM 1059 C C . LEU A 1 138 ? -12.164 7.789 -7.137 1 98.62 138 LEU A C 1
ATOM 1061 O O . LEU A 1 138 ? -12.492 8.453 -8.117 1 98.62 138 LEU A O 1
ATOM 1065 N N . LEU A 1 139 ? -10.953 7.32 -6.883 1 98.44 139 LEU A N 1
ATOM 1066 C CA . LEU A 1 139 ? -9.977 7.316 -7.969 1 98.44 139 LEU A CA 1
ATOM 1067 C C . LEU A 1 139 ? -10.344 6.285 -9.023 1 98.44 139 LEU A C 1
ATOM 1069 O O . LEU A 1 139 ? -10.555 5.113 -8.711 1 98.44 139 LEU A O 1
ATOM 1073 N N . ARG A 1 140 ? -10.523 6.684 -10.328 1 93.38 140 ARG A N 1
ATOM 1074 C CA . ARG A 1 140 ? -10.969 5.77 -11.375 1 93.38 140 ARG A CA 1
ATOM 1075 C C . ARG A 1 140 ? -9.977 5.727 -12.531 1 93.38 140 ARG A C 1
ATOM 1077 O O . ARG A 1 140 ? -9.297 6.715 -12.812 1 93.38 140 ARG A O 1
ATOM 1084 N N . MET B 1 1 ? 14.711 -9.789 8.594 1 57.91 1 MET B N 1
ATOM 1085 C CA . MET B 1 1 ? 15.258 -9.031 7.469 1 57.91 1 MET B CA 1
ATOM 1086 C C . MET B 1 1 ? 16.516 -8.273 7.883 1 57.91 1 MET B C 1
ATOM 1088 O O . MET B 1 1 ? 16.625 -7.828 9.023 1 57.91 1 MET B O 1
ATOM 1092 N N . GLN B 1 2 ? 17.641 -8.477 7.141 1 66.25 2 GLN B N 1
ATOM 1093 C CA . GLN B 1 2 ? 18.844 -7.656 7.32 1 66.25 2 GLN B CA 1
ATOM 1094 C C . GLN B 1 2 ? 18.812 -6.434 6.406 1 66.25 2 GLN B C 1
ATOM 1096 O O . GLN B 1 2 ? 18.875 -6.566 5.184 1 66.25 2 GLN B O 1
ATOM 1101 N N . ALA B 1 3 ? 18.484 -5.289 6.871 1 60.06 3 ALA B N 1
ATOM 1102 C CA . ALA B 1 3 ? 18.156 -4.035 6.191 1 60.06 3 ALA B CA 1
ATOM 1103 C C . ALA B 1 3 ? 19.125 -3.77 5.039 1 60.06 3 ALA B C 1
ATOM 1105 O O . ALA B 1 3 ? 18.703 -3.438 3.93 1 60.06 3 ALA B O 1
ATOM 1106 N N . GLN B 1 4 ? 20.359 -4.043 5.23 1 72.06 4 GLN B N 1
ATOM 1107 C CA . GLN B 1 4 ? 21.328 -3.678 4.199 1 72.06 4 GLN B CA 1
ATOM 1108 C C . GLN B 1 4 ? 21.297 -4.664 3.037 1 72.06 4 GLN B C 1
ATOM 1110 O O . GLN B 1 4 ? 21.672 -4.324 1.913 1 72.06 4 GLN B O 1
ATOM 1115 N N . ASN B 1 5 ? 20.719 -5.777 3.162 1 88.69 5 ASN B N 1
ATOM 1116 C CA . ASN B 1 5 ? 20.766 -6.789 2.107 1 88.69 5 ASN B CA 1
ATOM 1117 C C . ASN B 1 5 ? 19.375 -7.191 1.646 1 88.69 5 ASN B C 1
ATOM 1119 O O . ASN B 1 5 ? 19.203 -8.172 0.919 1 88.69 5 ASN B O 1
ATOM 1123 N N . ASP B 1 6 ? 18.422 -6.43 2.068 1 95.19 6 ASP B N 1
ATOM 1124 C CA . ASP B 1 6 ? 17.047 -6.766 1.681 1 95.19 6 ASP B CA 1
ATOM 1125 C C . ASP B 1 6 ? 16.5 -5.746 0.685 1 95.19 6 ASP B C 1
ATOM 1127 O O . ASP B 1 6 ? 16.984 -4.621 0.604 1 95.19 6 ASP B O 1
ATOM 1131 N N . LYS B 1 7 ? 15.648 -6.219 -0.116 1 97.62 7 LYS B N 1
ATOM 1132 C CA . LYS B 1 7 ? 14.961 -5.402 -1.113 1 97.62 7 LYS B CA 1
ATOM 1133 C C . LYS B 1 7 ? 13.461 -5.703 -1.126 1 97.62 7 LYS B C 1
ATOM 1135 O O . LYS B 1 7 ? 13.055 -6.84 -0.902 1 97.62 7 LYS B O 1
ATOM 1140 N N . CYS B 1 8 ? 12.672 -4.688 -1.31 1 98.5 8 CYS B N 1
ATOM 1141 C CA . CYS B 1 8 ? 11.234 -4.816 -1.479 1 98.5 8 CYS B CA 1
ATOM 1142 C C . CYS B 1 8 ? 10.781 -4.203 -2.799 1 98.5 8 CYS B C 1
ATOM 1144 O O . CYS B 1 8 ? 11.195 -3.098 -3.148 1 98.5 8 CYS B O 1
ATOM 1146 N N . VAL B 1 9 ? 9.945 -4.918 -3.602 1 98.88 9 VAL B N 1
ATOM 1147 C CA . VAL B 1 9 ? 9.43 -4.391 -4.859 1 98.88 9 VAL B CA 1
ATOM 1148 C C . VAL B 1 9 ? 7.949 -4.75 -4.996 1 98.88 9 VAL B C 1
ATOM 1150 O O . VAL B 1 9 ? 7.477 -5.715 -4.387 1 98.88 9 VAL B O 1
ATOM 1153 N N . MET B 1 10 ? 7.207 -3.975 -5.695 1 98.94 10 MET B N 1
ATOM 1154 C CA . MET B 1 10 ? 5.879 -4.344 -6.18 1 98.94 10 MET B CA 1
ATOM 1155 C C . MET B 1 10 ? 5.844 -4.355 -7.703 1 98.94 10 MET B C 1
ATOM 1157 O O . MET B 1 10 ? 6.34 -3.432 -8.352 1 98.94 10 MET B O 1
ATOM 1161 N N . VAL B 1 11 ? 5.359 -5.387 -8.273 1 99 11 VAL B N 1
ATOM 1162 C CA . VAL B 1 11 ? 5.133 -5.5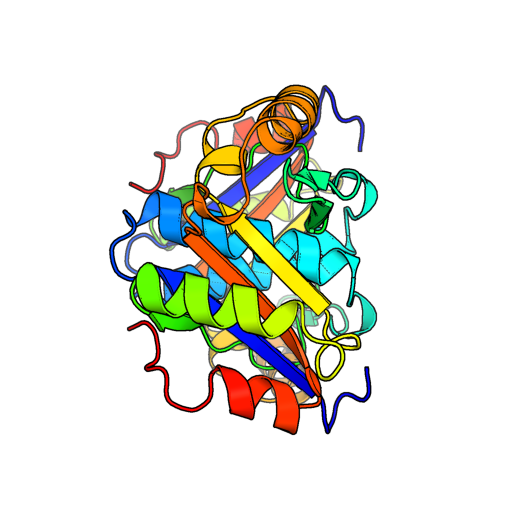04 -9.711 1 99 11 VAL B CA 1
ATOM 1163 C C . VAL B 1 11 ? 3.635 -5.426 -10.008 1 99 11 VAL B C 1
ATOM 1165 O O . VAL B 1 11 ? 2.854 -6.234 -9.5 1 99 11 VAL B O 1
ATOM 1168 N N . LEU B 1 12 ? 3.229 -4.48 -10.828 1 98.94 12 LEU B N 1
ATOM 1169 C CA . LEU B 1 12 ? 1.816 -4.258 -11.117 1 98.94 12 LEU B CA 1
ATOM 1170 C C . LEU B 1 12 ? 1.525 -4.48 -12.602 1 98.94 12 LEU B C 1
ATOM 1172 O O . LEU B 1 12 ? 2.357 -4.168 -13.453 1 98.94 12 LEU B O 1
ATOM 1176 N N . ASP B 1 13 ? 0.33 -5.043 -12.867 1 98.88 13 ASP B N 1
ATOM 1177 C CA . ASP B 1 13 ? -0.15 -5.129 -14.25 1 98.88 13 ASP B CA 1
ATOM 1178 C C . ASP B 1 13 ? -0.292 -3.742 -14.867 1 98.88 13 ASP B C 1
ATOM 1180 O O . ASP B 1 13 ? -1.092 -2.928 -14.406 1 98.88 13 ASP B O 1
ATOM 1184 N N . LYS B 1 14 ? 0.386 -3.506 -15.906 1 98.25 14 LYS B N 1
ATOM 1185 C CA . LYS B 1 14 ? 0.497 -2.188 -16.531 1 98.25 14 LYS B CA 1
ATOM 1186 C C . LYS B 1 14 ? -0.835 -1.748 -17.125 1 98.25 14 LYS B C 1
ATOM 1188 O O . LYS B 1 14 ? -1.02 -0.572 -17.453 1 98.25 14 LYS B O 1
ATOM 1193 N N . ASP B 1 15 ? -1.772 -2.652 -17.297 1 98.19 15 ASP B N 1
ATOM 1194 C CA . ASP B 1 15 ? -3.004 -2.357 -18.016 1 98.19 15 ASP B CA 1
ATOM 1195 C C . ASP B 1 15 ? -4.164 -2.117 -17.047 1 98.19 15 ASP B C 1
ATOM 1197 O O . ASP B 1 15 ? -5.297 -1.895 -17.484 1 98.19 15 ASP B O 1
ATOM 1201 N N . LEU B 1 16 ? -3.908 -2.168 -15.797 1 98.44 16 LEU B N 1
ATOM 1202 C CA . LEU B 1 16 ? -4.969 -1.94 -14.82 1 98.44 16 LEU B CA 1
ATOM 1203 C C . LEU B 1 16 ? -5.473 -0.503 -14.898 1 98.44 16 LEU B C 1
ATOM 1205 O O . LEU B 1 16 ? -4.684 0.429 -15.07 1 98.44 16 LEU B O 1
ATOM 1209 N N . PRO B 1 17 ? -6.875 -0.391 -14.695 1 97.88 17 PRO B N 1
ATOM 1210 C CA . PRO B 1 17 ? -7.34 0.978 -14.461 1 97.88 17 PRO B CA 1
ATOM 1211 C C . PRO B 1 17 ? -6.676 1.63 -13.25 1 97.88 17 PRO B C 1
ATOM 1213 O O . PRO B 1 17 ? -6.332 0.943 -12.289 1 97.88 17 PRO B O 1
ATOM 1216 N N . LEU B 1 18 ? -6.547 2.941 -13.312 1 98.31 18 LEU B N 1
ATOM 1217 C CA . LEU B 1 18 ? -5.793 3.723 -12.344 1 98.31 18 LEU B CA 1
ATOM 1218 C C . LEU B 1 18 ? -6.238 3.393 -10.922 1 98.31 18 LEU B C 1
ATOM 1220 O O . LEU B 1 18 ? -5.406 3.131 -10.047 1 98.31 18 LEU B O 1
ATOM 1224 N N . GLY B 1 19 ? -7.527 3.395 -10.672 1 98.25 19 GLY B N 1
ATOM 1225 C CA . GLY B 1 19 ? -8.055 3.125 -9.344 1 98.25 19 GLY B CA 1
ATOM 1226 C C . GLY B 1 19 ? -7.715 1.736 -8.836 1 98.25 19 GLY B C 1
ATOM 1227 O O . GLY B 1 19 ? -7.344 1.568 -7.672 1 98.25 19 GLY B O 1
ATOM 1228 N N . ILE B 1 20 ? -7.863 0.731 -9.703 1 98.5 20 ILE B N 1
ATOM 1229 C CA . ILE B 1 20 ? -7.57 -0.65 -9.336 1 98.5 20 ILE B CA 1
ATOM 1230 C C . ILE B 1 20 ? -6.07 -0.811 -9.094 1 98.5 20 ILE B C 1
ATOM 1232 O O . ILE B 1 20 ? -5.652 -1.531 -8.188 1 98.5 20 ILE B O 1
ATOM 1236 N N . LEU B 1 21 ? -5.27 -0.142 -9.922 1 98.75 21 LEU B N 1
ATOM 1237 C CA . LEU B 1 21 ? -3.818 -0.179 -9.789 1 98.75 21 LEU B CA 1
ATOM 1238 C C . LEU B 1 21 ? -3.379 0.373 -8.438 1 98.75 21 LEU B C 1
ATOM 1240 O O . LEU B 1 21 ? -2.604 -0.267 -7.723 1 98.75 21 LEU B O 1
ATOM 1244 N N . ALA B 1 22 ? -3.875 1.503 -8.023 1 98.81 22 ALA B N 1
ATOM 1245 C CA . ALA B 1 22 ? -3.553 2.111 -6.734 1 98.81 22 ALA B CA 1
ATOM 1246 C C . ALA B 1 22 ? -4.051 1.248 -5.578 1 98.81 22 ALA B C 1
ATOM 1248 O O . ALA B 1 22 ? -3.354 1.073 -4.578 1 98.81 22 ALA B O 1
ATOM 1249 N N . ASN B 1 23 ? -5.242 0.745 -5.734 1 98.75 23 ASN B N 1
ATOM 1250 C CA . ASN B 1 23 ? -5.816 -0.138 -4.727 1 98.75 23 ASN B CA 1
ATOM 1251 C C . ASN B 1 23 ? -4.961 -1.383 -4.516 1 98.75 23 ASN B C 1
ATOM 1253 O O . ASN B 1 23 ? -4.688 -1.767 -3.377 1 98.75 23 ASN B O 1
ATOM 1257 N N . THR B 1 24 ? -4.555 -1.973 -5.609 1 98.88 24 THR B N 1
ATOM 1258 C CA . THR B 1 24 ? -3.701 -3.154 -5.566 1 98.88 24 THR B CA 1
ATOM 1259 C C . THR B 1 24 ? -2.42 -2.867 -4.789 1 98.88 24 THR B C 1
ATOM 1261 O O . THR B 1 24 ? -2.053 -3.623 -3.887 1 98.88 24 THR B O 1
ATOM 1264 N N . ALA B 1 25 ? -1.761 -1.754 -5.07 1 98.94 25 ALA B N 1
ATOM 1265 C CA . ALA B 1 25 ? -0.538 -1.365 -4.375 1 98.94 25 ALA B CA 1
ATOM 1266 C C . ALA B 1 25 ? -0.793 -1.183 -2.881 1 98.94 25 ALA B C 1
ATOM 1268 O O . ALA B 1 25 ? -0.032 -1.683 -2.049 1 98.94 25 ALA B O 1
ATOM 1269 N N . GLY B 1 26 ? -1.842 -0.493 -2.562 1 98.94 26 GLY B N 1
ATOM 1270 C CA . GLY B 1 26 ? -2.178 -0.249 -1.17 1 98.94 26 GLY B CA 1
ATOM 1271 C C . GLY B 1 26 ? -2.469 -1.52 -0.394 1 98.94 26 GLY B C 1
ATOM 1272 O O . GLY B 1 26 ? -1.967 -1.702 0.717 1 98.94 26 GLY B O 1
ATOM 1273 N N . ILE B 1 27 ? -3.293 -2.406 -0.975 1 98.94 27 ILE B N 1
ATOM 1274 C CA . ILE B 1 27 ? -3.684 -3.652 -0.322 1 98.94 27 ILE B CA 1
ATOM 1275 C C . ILE B 1 27 ? -2.451 -4.52 -0.09 1 98.94 27 ILE B C 1
ATOM 1277 O O . ILE B 1 27 ? -2.248 -5.043 1.01 1 98.94 27 ILE B O 1
ATOM 1281 N N . MET B 1 28 ? -1.618 -4.641 -1.123 1 98.94 28 MET B N 1
ATOM 128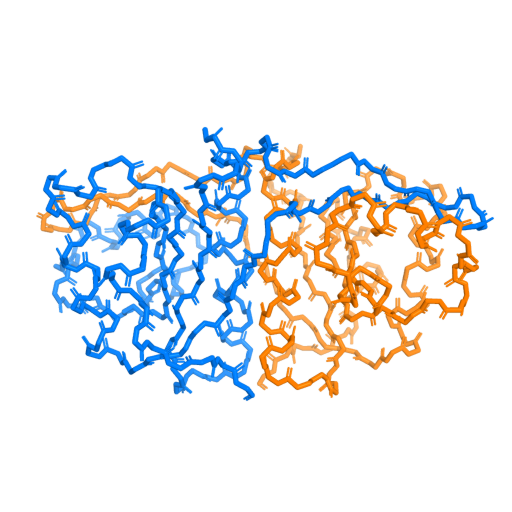2 C CA . MET B 1 28 ? -0.395 -5.418 -0.958 1 98.94 28 MET B CA 1
ATOM 1283 C C . MET B 1 28 ? 0.526 -4.773 0.073 1 98.94 28 MET B C 1
ATOM 1285 O O . MET B 1 28 ? 1.179 -5.473 0.85 1 98.94 28 MET B O 1
ATOM 1289 N N . GLY B 1 29 ? 0.567 -3.459 0.081 1 98.94 29 GLY B N 1
ATOM 1290 C CA . GLY B 1 29 ? 1.335 -2.758 1.099 1 98.94 29 GLY B CA 1
ATOM 1291 C C . GLY B 1 29 ? 0.908 -3.107 2.512 1 98.94 29 GLY B C 1
ATOM 1292 O O . GLY B 1 29 ? 1.751 -3.355 3.377 1 98.94 29 GLY B O 1
ATOM 1293 N N . ILE B 1 30 ? -0.367 -3.148 2.742 1 98.94 30 ILE B N 1
ATOM 1294 C CA . ILE B 1 30 ? -0.895 -3.449 4.066 1 98.94 30 ILE B CA 1
ATOM 1295 C C . ILE B 1 30 ? -0.434 -4.84 4.504 1 98.94 30 ILE B C 1
ATOM 1297 O O . ILE B 1 30 ? 0.02 -5.023 5.637 1 98.94 30 ILE B O 1
ATOM 1301 N N . THR B 1 31 ? -0.556 -5.84 3.633 1 98.94 31 THR B N 1
ATOM 1302 C CA . THR B 1 31 ? -0.095 -7.184 3.961 1 98.94 31 THR B CA 1
ATOM 1303 C C . THR B 1 31 ? 1.402 -7.188 4.254 1 98.94 31 THR B C 1
ATOM 1305 O O . THR B 1 31 ? 1.848 -7.781 5.238 1 98.94 31 THR B O 1
ATOM 1308 N N . LEU B 1 32 ? 2.213 -6.508 3.4 1 98.88 32 LEU B N 1
ATOM 1309 C CA . LEU B 1 32 ? 3.654 -6.441 3.623 1 98.88 32 LEU B CA 1
ATOM 1310 C C . LEU B 1 32 ? 3.967 -5.801 4.973 1 98.88 32 LEU B C 1
ATOM 1312 O O . LEU B 1 32 ? 4.824 -6.289 5.711 1 98.88 32 LEU B O 1
ATOM 1316 N N . GLY B 1 33 ? 3.27 -4.742 5.32 1 98.81 33 GLY B N 1
ATOM 1317 C CA . GLY B 1 33 ? 3.494 -4.059 6.582 1 98.81 33 GLY B CA 1
ATOM 1318 C C . GLY B 1 33 ? 3.283 -4.953 7.793 1 98.81 33 GLY B C 1
ATOM 1319 O O . GLY B 1 33 ? 3.996 -4.836 8.789 1 98.81 33 GLY B O 1
ATOM 1320 N N . LYS B 1 34 ? 2.299 -5.82 7.723 1 98.81 34 LYS B N 1
ATOM 1321 C CA . LYS B 1 34 ? 2.064 -6.797 8.781 1 98.81 34 LYS B CA 1
ATOM 1322 C C . LYS B 1 34 ? 3.256 -7.738 8.938 1 98.81 34 LYS B C 1
ATOM 1324 O O . LYS B 1 34 ? 3.607 -8.125 10.047 1 98.81 34 LYS B O 1
ATOM 1329 N N . HIS B 1 35 ? 3.896 -8.062 7.844 1 98.69 35 HIS B N 1
ATOM 1330 C CA . HIS B 1 35 ? 4.875 -9.141 7.855 1 98.69 35 HIS B CA 1
ATOM 1331 C C . HIS B 1 35 ? 6.293 -8.602 8.008 1 98.69 35 HIS B C 1
ATOM 1333 O O . HIS B 1 35 ? 7.211 -9.344 8.367 1 98.69 35 HIS B O 1
ATOM 1339 N N . ILE B 1 36 ? 6.484 -7.324 7.715 1 97.94 36 ILE B N 1
ATOM 1340 C CA . ILE B 1 36 ? 7.809 -6.734 7.875 1 97.94 36 ILE B CA 1
ATOM 1341 C C . ILE B 1 36 ? 7.699 -5.43 8.664 1 97.94 36 ILE B C 1
ATOM 1343 O O . ILE B 1 36 ? 8.195 -4.391 8.227 1 97.94 36 ILE B O 1
ATOM 1347 N N . PRO B 1 37 ? 7.094 -5.5 9.859 1 98.19 37 PRO B N 1
ATOM 1348 C CA . PRO B 1 37 ? 6.855 -4.27 10.617 1 98.19 37 PRO B CA 1
ATOM 1349 C C . PRO B 1 37 ? 8.148 -3.58 11.047 1 98.19 37 PRO B C 1
ATOM 1351 O O . PRO B 1 37 ? 8.172 -2.361 11.227 1 98.19 37 PRO B O 1
ATOM 1354 N N . GLU B 1 38 ? 9.195 -4.32 11.141 1 97.25 38 GLU B N 1
ATOM 1355 C CA . GLU B 1 38 ? 10.469 -3.785 11.617 1 97.25 38 GLU B CA 1
ATOM 1356 C C . GLU B 1 38 ? 11.109 -2.875 10.57 1 97.25 38 GLU B C 1
ATOM 1358 O O . GLU B 1 38 ? 12.031 -2.119 10.883 1 97.25 38 GLU B O 1
ATOM 1363 N N . THR B 1 39 ? 10.641 -2.953 9.383 1 97.12 39 THR B N 1
ATOM 1364 C CA . THR B 1 39 ? 11.211 -2.139 8.312 1 97.12 39 THR B CA 1
ATOM 1365 C C . THR B 1 39 ? 10.602 -0.738 8.32 1 97.12 39 THR B C 1
ATOM 1367 O O . THR B 1 39 ? 11.086 0.156 7.625 1 97.12 39 THR B O 1
ATOM 1370 N N . VAL B 1 40 ? 9.539 -0.507 9.039 1 98.38 40 VAL B N 1
ATOM 1371 C CA . VAL B 1 40 ? 8.938 0.816 9.172 1 98.38 40 VAL B CA 1
ATOM 1372 C C . VAL B 1 40 ? 9.703 1.625 10.219 1 98.38 40 VAL B C 1
ATOM 1374 O O . VAL B 1 40 ? 9.836 1.193 11.367 1 98.38 40 VAL B O 1
ATOM 1377 N N . GLY B 1 41 ? 10.195 2.73 9.844 1 98.31 41 GLY B N 1
ATOM 1378 C CA . GLY B 1 41 ? 11.047 3.535 10.703 1 98.31 41 GLY B CA 1
ATOM 1379 C C . GLY B 1 41 ? 10.289 4.223 11.82 1 98.31 41 GLY B C 1
ATOM 1380 O O . GLY B 1 41 ? 9.086 4.027 11.969 1 98.31 41 GLY B O 1
ATOM 1381 N N . ALA B 1 42 ? 11 4.965 12.633 1 98.25 42 ALA B N 1
ATOM 1382 C CA . ALA B 1 42 ? 10.422 5.711 13.75 1 98.25 42 ALA B CA 1
ATOM 1383 C C . ALA B 1 42 ? 9.484 6.809 13.25 1 98.25 42 ALA B C 1
ATOM 1385 O O . ALA B 1 42 ? 9.609 7.266 12.109 1 98.25 42 ALA B O 1
ATOM 1386 N N . ASP B 1 43 ? 8.547 7.195 14.07 1 98.75 43 ASP B N 1
ATOM 1387 C CA . ASP B 1 43 ? 7.738 8.375 13.773 1 98.75 43 ASP B CA 1
ATOM 1388 C C . ASP B 1 43 ? 8.609 9.617 13.641 1 98.75 43 ASP B C 1
ATOM 1390 O O . ASP B 1 43 ? 9.68 9.703 14.25 1 98.75 43 ASP B O 1
ATOM 1394 N N . VAL B 1 44 ? 8.117 10.562 12.844 1 98.62 44 VAL B N 1
ATOM 1395 C CA . VAL B 1 44 ? 8.914 11.719 12.477 1 98.62 44 VAL B CA 1
ATOM 1396 C C . VAL B 1 44 ? 8.211 13 12.922 1 98.62 44 VAL B C 1
ATOM 1398 O O . VAL B 1 44 ? 6.992 13.133 12.766 1 98.62 44 VAL B O 1
ATOM 1401 N N . LEU B 1 45 ? 8.93 13.938 13.461 1 98.56 45 LEU B N 1
ATOM 1402 C CA . LEU B 1 45 ? 8.414 15.25 13.828 1 98.56 45 LEU B CA 1
ATOM 1403 C C . LEU B 1 45 ? 8.852 16.297 12.812 1 98.56 45 LEU B C 1
ATOM 1405 O O . LEU B 1 45 ? 10.031 16.375 12.453 1 98.56 45 LEU B O 1
ATOM 1409 N N . ASP B 1 46 ? 7.848 17.062 12.328 1 98.56 46 ASP B N 1
ATOM 1410 C CA . ASP B 1 46 ? 8.242 18.156 11.43 1 98.56 46 ASP B CA 1
ATOM 1411 C C . ASP B 1 46 ? 8.609 19.406 12.219 1 98.56 46 ASP B C 1
ATOM 1413 O O . ASP B 1 46 ? 8.602 19.391 13.453 1 98.56 46 ASP B O 1
ATOM 1417 N N . LYS B 1 47 ? 9 20.438 11.508 1 98.62 47 LYS B N 1
ATOM 1418 C CA . LYS B 1 47 ? 9.461 21.656 12.148 1 98.62 47 LYS B CA 1
ATOM 1419 C C . LYS B 1 47 ? 8.367 22.297 13 1 98.62 47 LYS B C 1
ATOM 1421 O O . LYS B 1 47 ? 8.648 23.016 13.953 1 98.62 47 LYS B O 1
ATOM 1426 N N . SER B 1 48 ? 7.09 22.109 12.641 1 98.44 48 SER B N 1
ATOM 1427 C CA . SER B 1 48 ? 5.945 22.672 13.344 1 98.44 48 SER B CA 1
ATOM 1428 C C . SER B 1 48 ? 5.574 21.844 14.562 1 98.44 48 SER B C 1
ATOM 1430 O O . SER B 1 48 ? 4.586 22.141 15.242 1 98.44 48 SER B O 1
ATOM 1432 N N . GLY B 1 49 ? 6.285 20.734 14.812 1 98 49 GLY B N 1
ATOM 1433 C CA . GLY B 1 49 ? 6.008 19.875 15.953 1 98 49 GLY B CA 1
ATOM 1434 C C . GLY B 1 49 ? 4.91 18.859 15.68 1 98 49 GLY B C 1
ATOM 1435 O O . GLY B 1 49 ? 4.391 18.234 16.609 1 98 49 GLY B O 1
ATOM 1436 N N . LYS B 1 50 ? 4.488 18.766 14.477 1 97.94 50 LYS B N 1
ATOM 1437 C CA . LYS B 1 50 ? 3.498 17.766 14.102 1 97.94 50 LYS B CA 1
ATOM 1438 C C . LYS B 1 50 ? 4.156 16.406 13.867 1 97.94 50 LYS B C 1
ATOM 1440 O O . LYS B 1 50 ? 5.238 16.328 13.281 1 97.94 50 LYS B O 1
ATOM 1445 N N . GLU B 1 51 ? 3.5 15.391 14.328 1 98 51 GLU B N 1
ATOM 1446 C CA . GLU B 1 51 ? 4.027 14.031 14.227 1 98 51 GLU B CA 1
ATOM 1447 C C . GLU B 1 51 ? 3.502 13.32 12.984 1 98 51 GLU B C 1
ATOM 1449 O O . GLU B 1 51 ? 2.32 13.438 12.648 1 98 51 GLU B O 1
ATOM 1454 N N . HIS B 1 52 ? 4.32 12.617 12.305 1 98.69 52 HIS B N 1
ATOM 1455 C CA . HIS B 1 52 ? 4.031 11.766 11.156 1 98.69 52 HIS B CA 1
ATOM 1456 C C . HIS B 1 52 ? 4.441 10.32 11.43 1 98.69 52 HIS B C 1
ATOM 1458 O O . HIS B 1 52 ? 5.582 10.055 11.82 1 98.69 52 HIS B O 1
ATOM 1464 N N . LEU B 1 53 ? 3.525 9.367 11.266 1 98.81 53 LEU B N 1
ATOM 1465 C CA . LEU B 1 53 ? 3.877 7.969 11.461 1 98.81 53 LEU B CA 1
ATOM 1466 C C . LEU B 1 53 ? 5.043 7.57 10.562 1 98.81 53 LEU B C 1
ATOM 1468 O O . LEU B 1 53 ? 5.152 8.047 9.43 1 98.81 53 LEU B O 1
ATOM 1472 N N . GLY B 1 54 ? 5.859 6.66 11.078 1 98.81 54 GLY B N 1
ATOM 1473 C CA . GLY B 1 54 ? 6.973 6.16 10.289 1 98.81 54 GLY B CA 1
ATOM 1474 C C . GLY B 1 54 ? 6.539 5.48 9.008 1 98.81 54 GLY B C 1
ATOM 1475 O O . GLY B 1 54 ? 5.434 4.938 8.93 1 98.81 54 GLY B O 1
ATOM 1476 N N . ILE B 1 55 ? 7.375 5.504 8.031 1 98.75 55 ILE B N 1
ATOM 1477 C CA . ILE B 1 55 ? 7.188 4.773 6.781 1 98.75 55 ILE B CA 1
ATOM 1478 C C . ILE B 1 55 ? 8.367 3.826 6.559 1 98.75 55 ILE B C 1
ATOM 1480 O O . ILE B 1 55 ? 9.32 3.816 7.336 1 98.75 55 ILE B O 1
ATOM 1484 N N . ILE B 1 56 ? 8.258 3.025 5.566 1 98.31 56 ILE B N 1
ATOM 1485 C CA . ILE B 1 56 ? 9.266 2.004 5.281 1 98.31 56 ILE B CA 1
ATOM 1486 C C . ILE B 1 56 ? 10.617 2.664 5.027 1 98.31 56 ILE B C 1
ATOM 1488 O O . ILE B 1 56 ? 10.695 3.688 4.344 1 98.31 56 ILE B O 1
ATOM 1492 N N . GLU B 1 57 ? 11.625 2.039 5.562 1 97.5 57 GLU B N 1
ATOM 1493 C CA . GLU B 1 57 ? 12.984 2.564 5.461 1 97.5 57 GLU B CA 1
ATOM 1494 C C . GLU B 1 57 ? 13.617 2.199 4.121 1 97.5 57 GLU B C 1
ATOM 1496 O O . GLU B 1 57 ? 14.531 2.885 3.652 1 97.5 57 GLU B O 1
ATOM 1501 N N . LEU B 1 58 ? 13.102 1.166 3.541 1 95.12 58 LEU B N 1
ATOM 1502 C CA . LEU B 1 58 ? 13.656 0.684 2.279 1 95.12 58 LEU B CA 1
ATOM 1503 C C . LEU B 1 58 ? 12.906 1.284 1.095 1 95.12 58 LEU B C 1
ATOM 1505 O O . LEU B 1 58 ? 11.68 1.431 1.139 1 95.12 58 LEU B O 1
ATOM 1509 N N . PRO B 1 59 ? 13.695 1.562 0.027 1 96.19 59 PRO B N 1
ATOM 1510 C CA . PRO B 1 59 ? 12.961 1.89 -1.198 1 96.19 59 PRO B CA 1
ATOM 1511 C C . PRO B 1 59 ? 12.039 0.76 -1.657 1 96.19 59 PRO B C 1
ATOM 1513 O O . PRO B 1 59 ? 12.359 -0.417 -1.464 1 96.19 59 PRO B O 1
ATOM 1516 N N . VAL B 1 60 ? 10.883 1.109 -2.229 1 98 60 VAL B N 1
ATOM 1517 C CA . VAL B 1 60 ? 9.953 0.13 -2.787 1 98 60 VAL B CA 1
ATOM 1518 C C . VAL B 1 60 ? 9.672 0.462 -4.25 1 98 60 VAL B C 1
ATOM 1520 O O . VAL B 1 60 ? 8.633 1.044 -4.574 1 98 60 VAL B O 1
ATOM 1523 N N . PRO B 1 61 ? 10.578 0.089 -5.137 1 98.38 61 PRO B N 1
ATOM 1524 C CA . PRO B 1 61 ? 10.281 0.33 -6.551 1 98.38 61 PRO B CA 1
ATOM 1525 C C . PRO B 1 61 ? 8.953 -0.277 -6.988 1 98.38 61 PRO B C 1
ATOM 1527 O O . PRO B 1 61 ? 8.617 -1.396 -6.586 1 98.38 61 PRO B O 1
ATOM 1530 N N . ILE B 1 62 ? 8.18 0.515 -7.73 1 98.94 62 ILE B N 1
ATOM 1531 C CA . ILE B 1 62 ? 6.973 0.025 -8.391 1 98.94 62 ILE B CA 1
ATOM 1532 C C . ILE B 1 62 ? 7.273 -0.296 -9.852 1 98.94 62 ILE B C 1
ATOM 1534 O O . ILE B 1 62 ? 7.492 0.609 -10.656 1 98.94 62 ILE B O 1
ATOM 1538 N N . LEU B 1 63 ? 7.254 -1.563 -10.133 1 98.94 63 LEU B N 1
ATOM 1539 C CA . LEU B 1 63 ? 7.574 -2.053 -11.469 1 98.94 63 LEU B CA 1
ATOM 1540 C C . LEU B 1 63 ? 6.305 -2.422 -12.227 1 98.94 63 LEU B C 1
ATOM 1542 O O . LEU B 1 63 ? 5.254 -2.637 -11.625 1 98.94 63 LEU B O 1
ATOM 1546 N N . LYS B 1 64 ? 6.367 -2.41 -13.531 1 98.88 64 LYS B N 1
ATOM 1547 C CA . LYS B 1 64 ? 5.219 -2.803 -14.352 1 98.88 64 LYS B CA 1
ATOM 1548 C C . LYS B 1 64 ? 5.547 -4.016 -15.211 1 98.88 64 LYS B C 1
ATOM 1550 O O . LYS B 1 64 ? 6.688 -4.191 -15.641 1 98.88 64 LYS B O 1
ATOM 1555 N N . ALA B 1 65 ? 4.664 -4.789 -15.445 1 98.88 65 ALA B N 1
ATOM 1556 C CA . ALA B 1 65 ? 4.703 -5.938 -16.359 1 98.88 65 ALA B CA 1
ATOM 1557 C C . ALA B 1 65 ? 3.311 -6.254 -16.891 1 98.88 65 ALA B C 1
ATOM 1559 O O . ALA B 1 65 ? 2.316 -5.676 -16.453 1 98.88 65 ALA B O 1
ATOM 1560 N N . ASP B 1 66 ? 3.195 -7.062 -17.938 1 98.5 66 ASP B N 1
ATOM 1561 C CA . ASP B 1 66 ? 1.884 -7.547 -18.359 1 98.5 66 ASP B CA 1
ATOM 1562 C C . ASP B 1 66 ? 1.448 -8.75 -17.531 1 98.5 66 ASP B C 1
ATOM 1564 O O . ASP B 1 66 ? 2.217 -9.258 -16.719 1 98.5 66 ASP B O 1
ATOM 1568 N N . ARG B 1 67 ? 0.26 -9.18 -17.75 1 98 67 ARG B N 1
ATOM 1569 C CA . ARG B 1 67 ? -0.349 -10.242 -16.953 1 98 67 ARG B CA 1
ATOM 1570 C C . ARG B 1 67 ? 0.437 -11.539 -17.078 1 98 67 ARG B C 1
ATOM 1572 O O . ARG B 1 67 ? 0.585 -12.281 -16.094 1 98 67 ARG B O 1
ATOM 1579 N N . GLU B 1 68 ? 0.881 -11.867 -18.25 1 98.19 68 GLU B N 1
ATOM 1580 C CA . GLU B 1 68 ? 1.624 -13.102 -18.484 1 98.19 68 GLU B CA 1
ATOM 1581 C C . GLU B 1 68 ? 2.928 -13.117 -17.688 1 98.19 68 GLU B C 1
ATOM 1583 O O . GLU B 1 68 ? 3.273 -14.133 -17.078 1 98.19 68 GLU B O 1
ATOM 1588 N N . LYS B 1 69 ? 3.623 -12.031 -17.75 1 98.75 69 LYS B N 1
ATOM 1589 C CA . LYS B 1 69 ? 4.891 -11.938 -17.031 1 98.75 69 LYS B CA 1
ATOM 1590 C C . LYS B 1 69 ? 4.672 -12.016 -15.516 1 98.75 69 LYS B C 1
ATOM 1592 O O . LYS B 1 69 ? 5.457 -12.648 -14.805 1 98.75 69 LYS B O 1
ATOM 1597 N N . ILE B 1 70 ? 3.666 -11.367 -14.938 1 98.88 70 ILE B N 1
ATOM 1598 C CA . ILE B 1 70 ? 3.369 -11.438 -13.508 1 98.88 70 ILE B CA 1
ATOM 1599 C C . ILE B 1 70 ? 3.074 -12.883 -13.117 1 98.88 70 ILE B C 1
ATOM 1601 O O . ILE B 1 70 ? 3.547 -13.359 -12.078 1 98.88 70 ILE B O 1
ATOM 1605 N N . ARG B 1 71 ? 2.316 -13.594 -13.945 1 98.38 71 ARG B N 1
ATOM 1606 C CA . ARG B 1 71 ? 2.031 -15.008 -13.688 1 98.38 71 ARG B CA 1
ATOM 1607 C C . ARG B 1 71 ? 3.316 -15.828 -13.664 1 98.38 71 ARG B C 1
ATOM 1609 O O . ARG B 1 71 ? 3.496 -16.672 -12.789 1 98.38 71 ARG B O 1
ATOM 1616 N N . GLU B 1 72 ? 4.133 -15.586 -14.594 1 98.5 72 GLU B N 1
ATOM 1617 C CA . GLU B 1 72 ? 5.414 -16.281 -14.656 1 98.5 72 GLU B CA 1
ATOM 1618 C C . GLU B 1 72 ? 6.211 -16.078 -13.367 1 98.5 72 GLU B C 1
ATOM 1620 O O . GLU B 1 72 ? 6.773 -17.031 -12.82 1 98.5 72 GLU B O 1
ATOM 1625 N N . ILE B 1 73 ? 6.301 -14.852 -12.93 1 98.81 73 ILE B N 1
ATOM 1626 C CA . ILE B 1 73 ? 7.023 -14.531 -11.711 1 98.81 73 ILE B CA 1
ATOM 1627 C C . ILE B 1 73 ? 6.398 -15.273 -10.531 1 98.81 73 ILE B C 1
ATOM 1629 O O . ILE B 1 73 ? 7.105 -15.883 -9.727 1 98.81 73 ILE B O 1
ATOM 1633 N N . ARG B 1 74 ? 5.035 -15.203 -10.422 1 98.62 74 ARG B N 1
ATOM 1634 C CA . ARG B 1 74 ? 4.363 -15.875 -9.312 1 98.62 74 ARG B CA 1
ATOM 1635 C C . ARG B 1 74 ? 4.641 -17.375 -9.328 1 98.62 74 ARG B C 1
ATOM 1637 O O . ARG B 1 74 ? 4.859 -17.984 -8.273 1 98.62 74 ARG B O 1
ATOM 1644 N N . GLU B 1 75 ? 4.641 -18 -10.469 1 97.25 75 GLU B N 1
ATOM 1645 C CA . GLU B 1 75 ? 4.945 -19.422 -10.594 1 97.25 75 GLU B CA 1
ATOM 1646 C C . GLU B 1 75 ? 6.352 -19.734 -10.086 1 97.25 75 GLU B C 1
ATOM 1648 O O . GLU B 1 75 ? 6.555 -20.719 -9.367 1 97.25 75 GLU B O 1
ATOM 1653 N N . GLN B 1 76 ? 7.27 -18.906 -10.445 1 98.25 76 GLN B N 1
ATOM 1654 C CA . GLN B 1 76 ? 8.641 -19.094 -9.984 1 98.25 76 GLN B CA 1
ATOM 1655 C C . GLN B 1 76 ? 8.734 -18.984 -8.461 1 98.25 76 GLN B C 1
ATOM 1657 O O . GLN B 1 76 ? 9.508 -19.703 -7.828 1 98.25 76 GLN B O 1
ATOM 1662 N N . LEU B 1 77 ? 7.949 -18.156 -7.879 1 98.62 77 LEU B N 1
ATOM 1663 C CA . LEU B 1 77 ? 8.016 -17.828 -6.457 1 98.62 77 LEU B CA 1
ATOM 1664 C C . LEU B 1 77 ? 7.555 -19.016 -5.613 1 98.62 77 LEU B C 1
ATOM 1666 O O . LEU B 1 77 ? 7.789 -19.047 -4.402 1 98.62 77 LEU B O 1
ATOM 1670 N N . PHE B 1 78 ? 6.871 -20.047 -6.246 1 97.06 78 PHE B N 1
ATOM 1671 C CA . PHE B 1 78 ? 6.473 -21.234 -5.523 1 97.06 78 PHE B CA 1
ATOM 1672 C C . PHE B 1 78 ? 7.645 -22.203 -5.387 1 97.06 78 PHE B C 1
ATOM 1674 O O . PHE B 1 78 ? 7.57 -23.172 -4.633 1 97.06 78 PHE B O 1
ATOM 1681 N N . GLN B 1 79 ? 8.742 -21.953 -6.09 1 97.75 79 GLN B N 1
ATOM 1682 C CA . GLN B 1 79 ? 9.898 -22.844 -6.039 1 97.75 79 GLN B CA 1
ATOM 1683 C C . GLN B 1 79 ? 10.633 -22.703 -4.711 1 97.75 79 GLN B C 1
ATOM 1685 O O . GLN B 1 79 ? 10.688 -21.625 -4.125 1 97.75 79 GLN B O 1
ATOM 1690 N N . PRO B 1 80 ? 11.352 -23.734 -4.277 1 97.75 80 PRO B N 1
ATOM 1691 C CA . PRO B 1 80 ? 12.008 -23.766 -2.973 1 97.75 80 PRO B CA 1
ATOM 1692 C C . PRO B 1 80 ? 13.07 -22.672 -2.818 1 97.75 80 PRO B C 1
ATOM 1694 O O . PRO B 1 80 ? 13.281 -22.172 -1.715 1 97.75 80 PRO B O 1
ATOM 1697 N N . GLU B 1 81 ? 13.711 -22.344 -3.895 1 97.62 81 GLU B N 1
ATOM 1698 C CA . GLU B 1 81 ? 14.789 -21.359 -3.848 1 97.62 81 GLU B CA 1
ATOM 1699 C C . GLU B 1 81 ? 14.281 -20 -3.361 1 97.62 81 GLU B C 1
ATOM 1701 O O . GLU B 1 81 ? 15.047 -19.203 -2.811 1 97.62 81 GLU B O 1
ATOM 1706 N N . PHE B 1 82 ? 13.008 -19.781 -3.473 1 98.25 82 PHE B N 1
ATOM 1707 C CA . PHE B 1 82 ? 12.445 -18.484 -3.133 1 98.25 82 PHE B CA 1
ATOM 1708 C C . PHE B 1 82 ? 11.602 -18.578 -1.862 1 98.25 82 PHE B C 1
ATOM 1710 O O . PHE B 1 82 ? 10.867 -17.641 -1.532 1 98.25 82 PHE B O 1
ATOM 1717 N N . ALA B 1 83 ? 11.711 -19.625 -1.081 1 97.25 83 ALA B N 1
ATOM 1718 C CA . ALA B 1 83 ? 10.836 -19.938 0.046 1 97.25 83 ALA B CA 1
ATOM 1719 C C . ALA B 1 83 ? 11 -18.922 1.169 1 97.25 83 ALA B C 1
ATOM 1721 O O . ALA B 1 83 ? 10.086 -18.703 1.96 1 97.25 83 ALA B O 1
ATOM 1722 N N . ASP B 1 84 ? 12.141 -18.234 1.213 1 97.12 84 ASP B N 1
ATOM 1723 C CA . ASP B 1 84 ? 12.422 -17.328 2.312 1 97.12 84 ASP B CA 1
ATOM 1724 C C . ASP B 1 84 ? 11.914 -15.914 1.995 1 97.12 84 ASP B C 1
ATOM 1726 O O . ASP B 1 84 ? 11.938 -15.031 2.854 1 97.12 84 ASP B O 1
ATOM 1730 N N . LEU B 1 85 ? 11.477 -15.672 0.779 1 98.5 85 LEU B N 1
ATOM 1731 C CA . LEU B 1 85 ? 10.922 -14.375 0.413 1 98.5 85 LEU B CA 1
ATOM 1732 C C . LEU B 1 85 ? 9.516 -14.203 0.969 1 98.5 85 LEU B C 1
ATOM 1734 O O . LEU B 1 85 ? 8.758 -15.172 1.052 1 98.5 85 LEU B O 1
ATOM 1738 N N . ILE B 1 86 ? 9.203 -13.016 1.384 1 98.75 86 ILE B N 1
ATOM 1739 C CA . ILE B 1 86 ? 7.82 -12.648 1.682 1 98.75 86 ILE B CA 1
ATOM 1740 C C . ILE B 1 86 ? 7.109 -12.234 0.396 1 98.75 86 ILE B C 1
ATOM 1742 O O . ILE B 1 86 ? 7.547 -11.312 -0.295 1 98.75 86 ILE B O 1
ATOM 1746 N N . VAL B 1 87 ? 6.047 -12.953 0.087 1 98.88 87 VAL B N 1
ATOM 1747 C CA . VAL B 1 87 ? 5.352 -12.734 -1.177 1 98.88 87 VAL B CA 1
ATOM 1748 C C . VAL B 1 87 ? 3.875 -12.453 -0.911 1 98.88 87 VAL B C 1
ATOM 1750 O O . VAL B 1 87 ? 3.205 -13.219 -0.218 1 98.88 87 VAL B O 1
ATOM 1753 N N . VAL B 1 88 ? 3.361 -11.391 -1.436 1 98.94 88 VAL B N 1
ATOM 1754 C CA . VAL B 1 88 ? 1.932 -11.094 -1.42 1 98.94 88 VAL B CA 1
ATOM 1755 C C . VAL B 1 88 ? 1.434 -10.875 -2.846 1 98.94 88 VAL B C 1
ATOM 1757 O O . VAL B 1 88 ? 2.123 -10.258 -3.66 1 98.94 88 VAL B O 1
ATOM 1760 N N . ASP B 1 89 ? 0.371 -11.445 -3.186 1 98.88 89 ASP B N 1
ATOM 1761 C CA . ASP B 1 89 ? -0.256 -11.227 -4.484 1 98.88 89 ASP B CA 1
ATOM 1762 C C . ASP B 1 89 ? -1.7 -10.75 -4.324 1 98.88 89 ASP B C 1
ATOM 1764 O O . ASP B 1 89 ? -2.312 -10.953 -3.273 1 98.88 89 ASP B O 1
ATOM 1768 N N . PHE B 1 90 ? -2.191 -10.055 -5.234 1 98.88 90 PHE B N 1
ATOM 1769 C CA . PHE B 1 90 ? -3.582 -9.641 -5.367 1 98.88 90 PHE B CA 1
ATOM 1770 C C . PHE B 1 90 ? -4.121 -9.992 -6.75 1 98.88 90 PHE B C 1
ATOM 1772 O O . PHE B 1 90 ? -3.5 -9.672 -7.766 1 98.88 90 PHE B O 1
ATOM 1779 N N . SER B 1 91 ? -5.207 -10.703 -6.762 1 98.75 91 SER B N 1
ATOM 1780 C CA . SER B 1 91 ? -5.738 -11.234 -8.008 1 98.75 91 SER B CA 1
ATOM 1781 C C . SER B 1 91 ? -7.188 -10.812 -8.227 1 98.75 91 SER B C 1
ATOM 1783 O O . SER B 1 91 ? -7.805 -10.227 -7.332 1 98.75 91 SER B O 1
ATOM 1785 N N . ASP B 1 92 ? -7.707 -11.133 -9.453 1 98.5 92 ASP B N 1
ATOM 1786 C CA . ASP B 1 92 ? -9.102 -10.867 -9.805 1 98.5 92 ASP B CA 1
ATOM 1787 C C . ASP B 1 92 ? -10.055 -11.578 -8.844 1 98.5 92 ASP B C 1
ATOM 1789 O O . ASP B 1 92 ? -11.148 -11.086 -8.57 1 98.5 92 ASP B O 1
ATOM 1793 N N . VAL B 1 93 ? -9.664 -12.742 -8.258 1 98.44 93 VAL B N 1
ATOM 1794 C CA . VAL B 1 93 ? -10.492 -13.508 -7.324 1 98.44 93 VAL B CA 1
ATOM 1795 C C . VAL B 1 93 ? -10.719 -12.695 -6.051 1 98.44 93 VAL B C 1
ATOM 1797 O O . VAL B 1 93 ? -11.859 -12.523 -5.617 1 98.44 93 VAL B O 1
ATOM 1800 N N . ALA B 1 94 ? -9.641 -12.164 -5.422 1 97.69 94 ALA B N 1
ATOM 1801 C CA . ALA B 1 94 ? -9.75 -11.336 -4.227 1 97.69 94 ALA B CA 1
ATOM 1802 C C . ALA B 1 94 ? -10.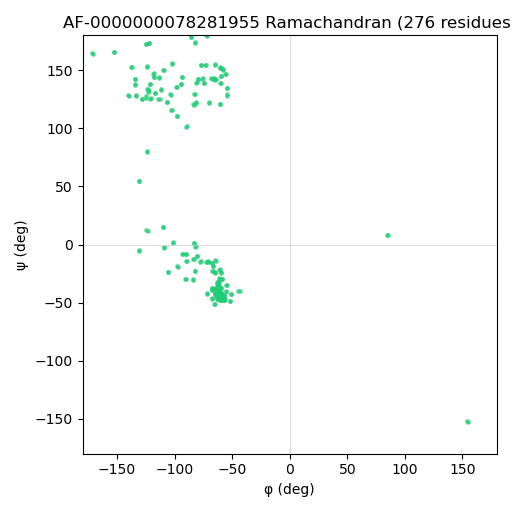508 -10.047 -4.52 1 97.69 94 ALA B C 1
ATOM 1804 O O . ALA B 1 94 ? -11.398 -9.656 -3.762 1 97.69 94 ALA B O 1
ATOM 1805 N N . GLN B 1 95 ? -10.219 -9.383 -5.613 1 97 95 GLN B N 1
ATOM 1806 C CA . GLN B 1 95 ? -10.789 -8.094 -5.992 1 97 95 GLN B CA 1
ATOM 1807 C C . GLN B 1 95 ? -12.297 -8.188 -6.172 1 97 95 GLN B C 1
ATOM 1809 O O . GLN B 1 95 ? -13.016 -7.223 -5.902 1 97 95 GLN B O 1
ATOM 1814 N N . SER B 1 96 ? -12.766 -9.281 -6.598 1 95.88 96 SER B N 1
ATOM 1815 C CA . SER B 1 96 ? -14.18 -9.43 -6.926 1 95.88 96 SER B CA 1
ATOM 1816 C C . SER B 1 96 ? -15 -9.727 -5.68 1 95.88 96 SER B C 1
ATOM 1818 O O . SER B 1 96 ? -16.219 -9.898 -5.762 1 95.88 96 SER B O 1
ATOM 1820 N N . CYS B 1 97 ? -14.414 -9.797 -4.52 1 94.75 97 CYS B N 1
ATOM 1821 C CA . CYS B 1 97 ? -15.102 -10.141 -3.281 1 94.75 97 CYS B CA 1
ATOM 1822 C C . CYS B 1 97 ? -15.125 -8.961 -2.316 1 94.75 97 CYS B C 1
ATOM 1824 O O . CYS B 1 97 ? -14.109 -8.281 -2.143 1 94.75 97 CYS B O 1
ATOM 1826 N N . ASN B 1 98 ? -16.203 -8.805 -1.586 1 88.25 98 ASN B N 1
ATOM 1827 C CA . ASN B 1 98 ? -16.344 -7.734 -0.603 1 88.25 98 ASN B CA 1
ATOM 1828 C C . ASN B 1 98 ? -16.219 -8.266 0.823 1 88.25 98 ASN B C 1
ATOM 1830 O O . ASN B 1 98 ? -16.031 -7.492 1.763 1 88.25 98 ASN B O 1
ATOM 1834 N N . VAL B 1 99 ? -16.5 -9.516 0.937 1 94.75 99 VAL B N 1
ATOM 1835 C CA . VAL B 1 99 ? -16.422 -10.203 2.221 1 94.75 99 VAL B CA 1
ATOM 1836 C C . VAL B 1 99 ? -15.266 -11.211 2.197 1 94.75 99 VAL B C 1
ATOM 1838 O O . VAL B 1 99 ? -15.156 -12.016 1.27 1 94.75 99 VAL B O 1
ATOM 1841 N N . TYR B 1 100 ? -14.477 -11.211 3.227 1 97.38 100 TYR B N 1
ATOM 1842 C CA . TYR B 1 100 ? -13.25 -12 3.225 1 97.38 100 TYR B CA 1
ATOM 1843 C C . TYR B 1 100 ? -13.562 -13.492 3.164 1 97.38 100 TYR B C 1
ATOM 1845 O O . TYR B 1 100 ? -12.867 -14.258 2.492 1 97.38 100 TYR B O 1
ATOM 1853 N N . GLU B 1 101 ? -14.609 -13.898 3.852 1 97.56 101 GLU B N 1
ATOM 1854 C CA . GLU B 1 101 ? -15.008 -15.305 3.832 1 97.56 101 GLU B CA 1
ATOM 1855 C C . GLU B 1 101 ? -15.367 -15.758 2.42 1 97.56 101 GLU B C 1
ATOM 1857 O O . GLU B 1 101 ? -15.102 -16.906 2.039 1 97.56 101 GLU B O 1
ATOM 1862 N N . GLU B 1 102 ? -16.016 -14.836 1.696 1 97.88 102 GLU B N 1
ATOM 1863 C CA . GLU B 1 102 ? -16.312 -15.141 0.301 1 97.88 102 GLU B CA 1
ATOM 1864 C C . GLU B 1 102 ? -15.039 -15.328 -0.514 1 97.88 102 GLU B C 1
ATOM 1866 O O . GLU B 1 102 ? -14.977 -16.188 -1.39 1 97.88 102 GLU B O 1
ATOM 1871 N N . TYR B 1 103 ? -14.039 -14.516 -0.269 1 98.38 103 TYR B N 1
ATOM 1872 C CA . TYR B 1 103 ? -12.75 -14.641 -0.935 1 98.38 103 TYR B CA 1
ATOM 1873 C C . TYR B 1 103 ? -12.125 -16 -0.664 1 98.38 103 TYR B C 1
ATOM 1875 O O . TYR B 1 103 ? -11.68 -16.688 -1.59 1 98.38 103 TYR B O 1
ATOM 1883 N N . ILE B 1 104 ? -12.078 -16.469 0.574 1 98.5 104 ILE B N 1
ATOM 1884 C CA . ILE B 1 104 ? -11.508 -17.75 0.961 1 98.5 104 ILE B CA 1
ATOM 1885 C C . ILE B 1 104 ? -12.211 -18.875 0.199 1 98.5 104 ILE B C 1
ATOM 1887 O O . ILE B 1 104 ? -11.555 -19.734 -0.398 1 98.5 104 ILE B O 1
ATOM 1891 N N . LYS B 1 105 ? -13.523 -18.844 0.169 1 98.38 105 LYS B N 1
ATOM 1892 C CA . LYS B 1 105 ? -14.312 -19.891 -0.469 1 98.38 105 LYS B CA 1
ATOM 1893 C C . LYS B 1 105 ? -14.102 -19.891 -1.98 1 98.38 105 LYS B C 1
ATOM 1895 O O . LYS B 1 105 ? -13.938 -20.953 -2.586 1 98.38 105 LYS B O 1
ATOM 1900 N N . LYS B 1 106 ? -14.172 -18.703 -2.525 1 98.62 106 LYS B N 1
ATOM 1901 C CA . LYS B 1 106 ? -14.008 -18.594 -3.973 1 98.62 106 LYS B CA 1
ATOM 1902 C C . LYS B 1 106 ? -12.617 -19.047 -4.398 1 98.62 106 LYS B C 1
ATOM 1904 O O . LYS B 1 106 ? -12.469 -19.781 -5.375 1 98.62 106 LYS B O 1
ATOM 1909 N N . ALA B 1 107 ? -11.547 -18.594 -3.711 1 98.62 107 ALA B N 1
ATOM 1910 C CA . ALA B 1 107 ? -10.172 -19 -4.027 1 98.62 107 ALA B CA 1
ATOM 1911 C C . ALA B 1 107 ? -10.023 -20.516 -4.004 1 98.62 107 ALA B C 1
ATOM 1913 O O . ALA B 1 107 ? -9.352 -21.078 -4.863 1 98.62 107 ALA B O 1
ATOM 1914 N N . ALA B 1 108 ? -10.656 -21.188 -3.062 1 98.5 108 ALA B N 1
ATOM 1915 C CA . ALA B 1 108 ? -10.555 -22.625 -2.895 1 98.5 108 ALA B CA 1
ATOM 1916 C C . ALA B 1 108 ? -11.156 -23.359 -4.094 1 98.5 108 ALA B C 1
ATOM 1918 O O . ALA B 1 108 ? -10.922 -24.562 -4.273 1 98.5 108 ALA B O 1
ATOM 1919 N N . ARG B 1 109 ? -11.883 -22.641 -4.906 1 98.5 109 ARG B N 1
ATOM 1920 C CA . ARG B 1 109 ? -12.586 -23.266 -6.027 1 98.5 109 ARG B CA 1
ATOM 1921 C C . ARG B 1 109 ? -11.945 -22.875 -7.355 1 98.5 109 ARG B C 1
ATOM 1923 O O . ARG B 1 109 ? -12.391 -23.312 -8.422 1 98.5 109 ARG B O 1
ATOM 1930 N N . VAL B 1 110 ? -10.969 -22.047 -7.344 1 98.56 110 VAL B N 1
ATOM 1931 C CA . VAL B 1 110 ? -10.336 -21.562 -8.562 1 98.56 110 VAL B CA 1
ATOM 1932 C C . VAL B 1 110 ? -8.906 -22.078 -8.656 1 98.56 110 VAL B C 1
ATOM 1934 O O . VAL B 1 110 ? -8.117 -21.922 -7.719 1 98.56 110 VAL B O 1
ATOM 1937 N N . GLU B 1 111 ? -8.609 -22.75 -9.797 1 98.31 111 GLU B N 1
ATOM 1938 C CA . GLU B 1 111 ? -7.238 -23.188 -10.023 1 98.31 111 GLU B CA 1
ATOM 1939 C C . GLU B 1 111 ? -6.289 -22 -10.148 1 98.31 111 GLU B C 1
ATOM 1941 O O . GLU B 1 111 ? -6.641 -20.984 -10.742 1 98.31 111 GLU B O 1
ATOM 1946 N N . GLU B 1 112 ? -5.082 -22.125 -9.609 1 97.56 112 GLU B N 1
ATOM 1947 C CA . GLU B 1 112 ? -4.105 -21.047 -9.641 1 97.56 112 GLU B CA 1
ATOM 1948 C C . GLU B 1 112 ? -3.924 -20.5 -11.055 1 97.56 112 GLU B C 1
ATOM 1950 O O . GLU B 1 112 ? -3.873 -19.281 -11.258 1 97.56 112 GLU B O 1
ATOM 1955 N N . LYS B 1 113 ? -3.848 -21.375 -12.055 1 96.25 113 LYS B N 1
ATOM 1956 C CA . LYS B 1 113 ? -3.594 -20.984 -13.438 1 96.25 113 LYS B CA 1
ATOM 1957 C C . LYS B 1 113 ? -4.75 -20.172 -14 1 96.25 113 LYS B C 1
ATOM 1959 O O . LYS B 1 113 ? -4.613 -19.531 -15.039 1 96.25 113 LYS B O 1
ATOM 1964 N N . GLU B 1 114 ? -5.887 -20.25 -13.383 1 97.38 114 GLU B N 1
ATOM 1965 C CA . GLU B 1 114 ? -7.07 -19.531 -13.836 1 97.38 114 GLU B CA 1
ATOM 1966 C C . GLU B 1 114 ? -7.152 -18.141 -13.195 1 97.38 114 GLU B C 1
ATOM 1968 O O . GLU B 1 114 ? -7.957 -17.312 -13.617 1 97.38 114 GLU B O 1
ATOM 1973 N N . MET B 1 115 ? -6.379 -17.891 -12.164 1 97.81 115 MET B N 1
ATOM 1974 C CA . MET B 1 115 ? -6.348 -16.578 -11.523 1 97.81 115 MET B CA 1
ATOM 1975 C C . MET B 1 115 ? -5.594 -15.57 -12.375 1 97.81 115 MET B C 1
ATOM 1977 O O . MET B 1 115 ? -4.578 -15.906 -12.992 1 97.81 115 MET B O 1
ATOM 1981 N N . THR B 1 116 ? -6.117 -14.406 -12.43 1 98.38 116 THR B N 1
ATOM 1982 C CA . THR B 1 116 ? -5.406 -13.281 -13.023 1 98.38 116 THR B CA 1
ATOM 1983 C C . THR B 1 116 ? -4.832 -12.375 -11.938 1 98.38 116 THR B C 1
ATOM 1985 O O . THR B 1 116 ? -5.582 -11.742 -11.188 1 98.38 116 THR B O 1
ATOM 1988 N N . TYR B 1 117 ? -3.512 -12.305 -11.914 1 98.81 117 TYR B N 1
ATOM 1989 C CA . TYR B 1 117 ? -2.865 -11.461 -10.906 1 98.81 117 TYR B CA 1
ATOM 1990 C C . TYR B 1 117 ? -2.822 -10.008 -11.359 1 98.81 117 TYR B C 1
ATOM 1992 O O . TYR B 1 117 ? -2.377 -9.711 -12.469 1 98.81 117 TYR B O 1
ATOM 2000 N N . PHE B 1 118 ? -3.268 -9.125 -10.469 1 98.88 118 PHE B N 1
ATOM 2001 C CA . PHE B 1 118 ? -3.17 -7.684 -10.688 1 98.88 118 PHE B CA 1
ATOM 2002 C C . PHE B 1 118 ? -1.8 -7.164 -10.266 1 98.88 118 PHE B C 1
ATOM 2004 O O . PHE B 1 118 ? -1.306 -6.18 -10.82 1 98.88 118 PHE B O 1
ATOM 2011 N N . GLY B 1 119 ? -1.205 -7.801 -9.297 1 98.94 119 GLY B N 1
ATOM 2012 C CA . GLY B 1 119 ? 0.113 -7.418 -8.82 1 98.94 119 GLY B CA 1
ATOM 2013 C C . GLY B 1 119 ? 0.701 -8.414 -7.836 1 98.94 119 GLY B C 1
ATOM 2014 O O . GLY B 1 119 ? -0.003 -9.297 -7.34 1 98.94 119 GLY B O 1
ATOM 2015 N N . ILE B 1 120 ? 1.991 -8.289 -7.609 1 98.94 120 ILE B N 1
ATOM 2016 C CA . ILE B 1 120 ? 2.734 -9.094 -6.648 1 98.94 120 ILE B CA 1
ATOM 2017 C C . ILE B 1 120 ? 3.754 -8.219 -5.922 1 98.94 120 ILE B C 1
ATOM 2019 O O . ILE B 1 120 ? 4.469 -7.438 -6.547 1 98.94 120 ILE B O 1
ATOM 2023 N N . GLY B 1 121 ? 3.762 -8.25 -4.594 1 98.94 121 GLY B N 1
ATOM 2024 C CA . GLY B 1 121 ? 4.809 -7.684 -3.758 1 98.94 121 GLY B CA 1
ATOM 2025 C C . GLY B 1 121 ? 5.812 -8.719 -3.277 1 98.94 121 GLY B C 1
ATOM 2026 O O . GLY B 1 121 ? 5.434 -9.82 -2.873 1 98.94 121 GLY B O 1
ATOM 2027 N N . ILE B 1 122 ? 7.051 -8.398 -3.34 1 98.94 122 ILE B N 1
ATOM 2028 C CA . ILE B 1 122 ? 8.117 -9.32 -2.965 1 98.94 122 ILE B CA 1
ATOM 2029 C C . ILE B 1 122 ? 9.133 -8.609 -2.074 1 98.94 122 ILE B C 1
ATOM 2031 O O . ILE B 1 122 ? 9.633 -7.539 -2.432 1 98.94 122 ILE B O 1
ATOM 2035 N N . CYS B 1 123 ? 9.438 -9.188 -0.931 1 98.75 123 CYS B N 1
ATOM 2036 C CA . CYS B 1 123 ? 10.461 -8.648 -0.033 1 98.75 123 CYS B CA 1
ATOM 2037 C C . CYS B 1 123 ? 11.383 -9.75 0.467 1 98.75 123 CYS B C 1
ATOM 2039 O O . CYS B 1 123 ? 10.922 -10.836 0.839 1 98.75 123 CYS B O 1
ATOM 2041 N N . GLY B 1 124 ? 12.664 -9.492 0.507 1 98.25 124 GLY B N 1
ATOM 2042 C CA . GLY B 1 124 ? 13.664 -10.422 1.002 1 98.25 124 GLY B CA 1
ATOM 2043 C C . GLY B 1 124 ? 15.047 -10.172 0.418 1 98.25 124 GLY B C 1
ATOM 2044 O O . GLY B 1 124 ? 15.398 -9.031 0.109 1 98.25 124 GLY B O 1
ATOM 2045 N N . ALA B 1 125 ? 15.836 -11.211 0.346 1 97.69 125 ALA B N 1
ATOM 2046 C CA . ALA B 1 125 ? 17.219 -11.086 -0.122 1 97.69 125 ALA B CA 1
ATOM 2047 C C . ALA B 1 125 ? 17.266 -10.414 -1.489 1 97.69 125 ALA B C 1
ATOM 2049 O O . ALA B 1 125 ? 16.641 -10.875 -2.445 1 97.69 125 ALA B O 1
ATOM 2050 N N . LYS B 1 126 ? 18.094 -9.398 -1.587 1 97.75 126 LYS B N 1
ATOM 2051 C CA . LYS B 1 126 ? 18.188 -8.547 -2.77 1 97.75 126 LYS B CA 1
ATOM 2052 C C . LYS B 1 126 ? 18.531 -9.367 -4.008 1 97.75 126 LYS B C 1
ATOM 2054 O O . LYS B 1 126 ? 17.953 -9.156 -5.078 1 97.75 126 LYS B O 1
ATOM 2059 N N . LYS B 1 127 ? 19.422 -10.219 -3.867 1 97.5 127 LYS B N 1
ATOM 2060 C CA . LYS B 1 127 ? 19.859 -11.039 -4.992 1 97.5 127 LYS B CA 1
ATOM 2061 C C . LYS B 1 127 ? 18.688 -11.828 -5.586 1 97.5 127 LYS B C 1
ATOM 2063 O O . LYS B 1 127 ? 18.531 -11.875 -6.805 1 97.5 127 LYS B O 1
ATOM 2068 N N . LEU B 1 128 ? 17.875 -12.414 -4.742 1 98.38 128 LEU B N 1
ATOM 2069 C CA . LEU B 1 128 ? 16.75 -13.227 -5.191 1 98.38 128 LEU B CA 1
ATOM 2070 C C . LEU B 1 128 ? 15.648 -12.352 -5.793 1 98.38 128 LEU B C 1
ATOM 2072 O O . LEU B 1 128 ? 15.062 -12.703 -6.82 1 98.38 128 LEU B O 1
ATOM 2076 N N . VAL B 1 129 ? 15.344 -11.219 -5.18 1 98.75 129 VAL B N 1
ATOM 2077 C CA . VAL B 1 129 ? 14.344 -10.297 -5.699 1 98.75 129 VAL B CA 1
ATOM 2078 C C . VAL B 1 129 ? 14.758 -9.805 -7.082 1 98.75 129 VAL B C 1
ATOM 2080 O O . VAL B 1 129 ? 13.953 -9.797 -8.016 1 98.75 129 VAL B O 1
ATOM 2083 N N . ASN B 1 130 ? 16.047 -9.484 -7.223 1 98.44 130 ASN B N 1
ATOM 2084 C CA . ASN B 1 130 ? 16.547 -8.984 -8.5 1 98.44 130 ASN B CA 1
ATOM 2085 C C . ASN B 1 130 ? 16.516 -10.062 -9.578 1 98.44 130 ASN B C 1
ATOM 2087 O O . ASN B 1 130 ? 16.297 -9.766 -10.75 1 98.44 130 ASN B O 1
ATOM 2091 N N . LYS B 1 131 ? 16.812 -11.25 -9.172 1 98.5 131 LYS B N 1
ATOM 2092 C CA . LYS B 1 131 ? 16.75 -12.359 -10.109 1 98.5 131 LYS B CA 1
ATOM 2093 C C . LYS B 1 131 ? 15.383 -12.438 -10.789 1 98.5 131 LYS B C 1
ATOM 2095 O O . LYS B 1 131 ? 15.289 -12.773 -11.969 1 98.5 131 LYS B O 1
ATOM 2100 N N . LEU B 1 132 ? 14.344 -12.109 -10.07 1 98.75 132 LEU B N 1
ATOM 2101 C CA . LEU B 1 132 ? 12.969 -12.258 -10.547 1 98.75 132 LEU B CA 1
ATOM 2102 C C . LEU B 1 132 ? 12.5 -10.992 -11.242 1 98.75 132 LEU B C 1
ATOM 2104 O O . LEU B 1 132 ? 11.672 -11.047 -12.156 1 98.75 132 LEU B O 1
ATOM 2108 N N . THR B 1 133 ? 13.031 -9.805 -10.82 1 98.75 133 THR B N 1
ATOM 2109 C CA . THR B 1 133 ? 12.344 -8.586 -11.203 1 98.75 133 THR B CA 1
ATOM 2110 C C . THR B 1 133 ? 13.32 -7.562 -11.781 1 98.75 133 THR B C 1
ATOM 2112 O O . THR B 1 133 ? 12.914 -6.488 -12.227 1 98.75 133 THR B O 1
ATOM 2115 N N . GLY B 1 134 ? 14.609 -7.855 -11.766 1 98.38 134 GLY B N 1
ATOM 2116 C CA . GLY B 1 134 ? 15.648 -6.898 -12.102 1 98.38 134 GLY B CA 1
ATOM 2117 C C . GLY B 1 134 ? 15.523 -6.352 -13.508 1 98.38 134 GLY B C 1
ATOM 2118 O O . GLY B 1 134 ? 16 -5.254 -13.805 1 98.38 134 GLY B O 1
ATOM 2119 N N . SER B 1 135 ? 14.891 -7.031 -14.43 1 98.38 135 SER B N 1
ATOM 2120 C CA . SER B 1 135 ? 14.805 -6.625 -15.828 1 98.38 135 SER B CA 1
ATOM 2121 C C . SER B 1 135 ? 13.531 -5.828 -16.094 1 98.38 135 SER B C 1
ATOM 2123 O O . SER B 1 135 ? 13.328 -5.305 -17.188 1 98.38 135 SER B O 1
ATOM 2125 N N . LEU B 1 136 ? 12.633 -5.738 -15.164 1 98.81 136 LEU B N 1
ATOM 2126 C CA . LEU B 1 136 ? 11.344 -5.102 -15.375 1 98.81 136 LEU B CA 1
ATOM 2127 C C . LEU B 1 136 ? 11.461 -3.584 -15.289 1 98.81 136 LEU B C 1
ATOM 2129 O O . LEU B 1 136 ? 12.203 -3.064 -14.453 1 98.81 136 LEU B O 1
ATOM 2133 N N . PRO B 1 137 ? 10.727 -2.879 -16.125 1 98.75 137 PRO B N 1
ATOM 2134 C CA . PRO B 1 137 ? 10.758 -1.415 -16.094 1 98.75 137 PRO B CA 1
ATOM 2135 C C . PRO B 1 137 ? 9.945 -0.832 -14.93 1 98.75 137 PRO B C 1
ATOM 2137 O O . PRO B 1 137 ? 8.969 -1.441 -14.484 1 98.75 137 PRO B O 1
ATOM 2140 N N . LEU B 1 138 ? 10.305 0.355 -14.508 1 98.62 138 LEU B N 1
ATOM 2141 C CA . LEU B 1 138 ? 9.547 1.103 -13.508 1 98.62 138 LEU B CA 1
ATOM 2142 C C . LEU B 1 138 ? 8.195 1.539 -14.07 1 98.62 138 LEU B C 1
ATOM 2144 O O . LEU B 1 138 ? 8.086 1.86 -15.258 1 98.62 138 LEU B O 1
ATOM 2148 N N . LEU B 1 139 ? 7.211 1.495 -13.195 1 98.44 139 LEU B N 1
ATOM 2149 C CA . LEU B 1 139 ? 5.949 2.143 -13.531 1 98.44 139 LEU B CA 1
ATOM 2150 C C . LEU B 1 139 ? 6.102 3.66 -13.539 1 98.44 139 LEU B C 1
ATOM 2152 O O . LEU B 1 139 ? 6.574 4.246 -12.562 1 98.44 139 LEU B O 1
ATOM 2156 N N . ARG B 1 140 ? 5.809 4.367 -14.656 1 93.38 140 ARG B N 1
ATOM 2157 C CA . ARG B 1 140 ? 6.016 5.809 -14.766 1 93.38 140 ARG B CA 1
ATOM 2158 C C . ARG B 1 140 ? 4.715 6.523 -15.109 1 93.38 140 ARG B C 1
ATOM 2160 O O . ARG B 1 140 ? 3.854 5.961 -15.789 1 93.38 140 ARG B O 1
#

Radius of gyration: 17.91 Å; Cα contacts (8 Å, |Δi|>4): 609; chains: 2; bounding box: 40×50×38 Å

Sequence (280 aa):
MQAQNDKCVMVLDKDLPLGILANTAGIMGITLGKHIPETVGADVLDKSGKEHLGIIELPVPILKADREKIREIREQLFQPEFADLIVVDFSDVAQSCNVYEEYIKKAARVEEKEMTYFGIGICGAKKLVNKLTGSLPLLRMQAQNDKCVMVLDKDLPLGILANTAGIMGITLGKHIPETVGADVLDKSGKEHLGIIELPVPILKADREKIREIREQLFQPEFADLIVVDFSDVAQSCNVYEEYIKKAARVEEKEMTYFGIGICGAKKLVNKLTGSLPLLR

Nearest PDB structures (foldseek):
  2gax-assembly1_A  TM=9.166E-01  e=3.147E-11  Agrobacterium fabrum str. C58
  3ek3-assembly1_A-2  TM=2.529E-01  e=3.623E+00  Bacteroides fragilis NCTC 9343
  7s14-assembly1_A  TM=2.331E-01  e=2.792E+00  Haemophilus influenzae 86-028NP
  4xgu-assembly1_E  TM=3.322E-01  e=7.917E+00  Caenorhabditis elegans
  2gax-assembly1_A  TM=9.166E-01  e=3.040E-11  Agrobacterium fabrum str. C58

Secondary structure (DSSP, 8-state):
--GGGEEEEEEEETTS-HHHHHHHHHHHHHHHHHH-GGGB---EE-TTS-EE---BSS---EEEE-HHHHHHHHHHHTSGGGTTSEEEEEEHHHHT-SSHHHHHHHHTTS-GGG--EEEEEEEEEHHHHHHHHTTSPBP-/--GGGEEEEEEEETTS-HHHHHHHHHHHHHHHHHH-GGGB---EE-TTS-EE---BSS---EEEE-HHHHHHHHHHHTSGGGTTSEEEEEEHHHHT-SSHHHHHHHHTTS-GGGPPEEEEEEEEEHHHHHHHHTTSPBP-

Solvent-accessible surface area (backbone atoms only — not comparable to full-atom values): 14603 Å² total; per-residue (Å²): 135,57,76,90,52,43,38,39,38,35,40,32,33,69,82,51,55,57,28,59,43,29,36,50,31,20,45,44,15,22,37,48,8,49,75,45,45,84,46,38,43,70,66,37,48,28,48,68,68,49,78,40,54,28,42,58,45,62,68,56,57,41,27,32,38,52,57,68,57,52,50,51,48,55,60,54,52,73,36,75,92,39,62,83,44,48,63,37,66,44,32,54,65,54,68,75,39,80,45,54,70,56,26,47,56,52,35,42,71,36,44,61,88,74,54,51,57,48,32,39,33,41,35,32,53,35,71,61,53,39,73,73,48,63,85,52,49,70,38,101,136,59,76,90,52,42,39,38,39,34,39,32,34,67,82,51,55,56,28,59,43,30,36,50,31,20,46,44,14,22,36,48,8,48,76,45,44,84,47,38,43,69,66,34,46,28,48,69,68,49,78,38,54,29,42,59,45,61,68,56,55,42,27,33,40,52,55,69,57,52,49,52,49,56,58,54,52,73,38,76,93,40,63,83,44,50,63,36,66,44,32,56,64,54,70,74,39,81,46,53,69,55,27,47,57,50,34,41,71,35,45,61,89,73,54,50,57,49,31,40,33,40,35,33,53,35,69,63,52,39,74,72,48,62,86,52,49,70,38,100

Organism: NCBI:txid1796616

pLDDT: mean 97.09, std 5.93, range [57.91, 99.0]

InterPro domains:
  IPR017021 Uncharacterised conserved protein UCP033763 [PIRSF033736] (3-140)
  IPR018988 Protein of unknown function DUF2000 [PF09391] (7-140)
  IPR023476 Peptidyl-tRNA hydrolase II domain superfamily [G3DSA:3.40.1490.10] (4-139)
  IPR023476 Peptidyl-tRNA hydrolase II domain superfamily [SSF102462] (5-140)